Protein AF-A0A2W2IXS8-F1 (afdb_monomer_lite)

Foldseek 3Di:
DPDDDDPVNDDDDDDDDDAAFDDDPNHTFAPVNVVVAAEDDQADLLLDGQFAWAFFAPDDPPPCPVPAAWTWTWTDHPPGIHIYTGHLADQLPDDDDDSQEAEDALQQVLLLLVLLCVLVVVDDDQSAAPDFDQDDDDPARQRFRFDQDPNGTYGYGYDPLSVQLSVLVVQLVVLVVVCVVDVDPVSVVSNVVSVVSNVVSSVVSVVVCVVVPDHSVRSVVVVVVVVVSVVSSSVSNNVVSVVNVPGHHHDHHD

Radius of gyration: 29.13 Å; chains: 1; bounding box: 54×62×79 Å

Secondary structure (DSSP, 8-state):
-PPPP-TTT----PPP---EE-EETTEEPBHHHHTTSEE--SB-TTS-BSSEEEEEE---TT--TTSPSEEEEEEEETTEEEEEEEESS-GGG-SSSSTT-EE-HHHHHHHHHHHHHHHTTS--S----S-EEEEEETTEEEEEE-EEETTEEEE----HHHHHHHHHHHHHHHHHHHHHH---HHHHHHHHHHHHHHHHHHHHHHHHHTTT---HHHHHHHHHHHHHHHHHHHHHHHHHHHHHTTSPBEE-B-

Sequence (254 aa):
MTRQLTTHNATITTAAVEVKTLTIRGKQVSLSVFRQLREEPLIADDGTLNGVPWGTVNYHPDKCTDLAEHWHIVWQHGQELRRARVFAKPDFDREPYEHGTFWAEEADLFVEVWAHEWLHGRVSNQPLPRDRHHTWGAGRFLTEVKFNMDGLTVGAVVNDTAINALNARLELDYARKQMESSGYDWQQEQLAKAEARAADTLAALDAGIDDWNITFDEAHAAYRKAVADEVARRRRHRDVRATLAQLPQLFIAV

Structure (mmCIF, N/CA/C/O backbone):
data_AF-A0A2W2IXS8-F1
#
_entry.id   AF-A0A2W2IXS8-F1
#
loop_
_atom_site.group_PDB
_atom_site.id
_atom_site.type_symbol
_atom_site.label_atom_id
_atom_site.label_alt_id
_atom_site.label_comp_id
_atom_site.label_asym_id
_atom_site.label_entity_id
_atom_site.label_seq_id
_atom_site.pdbx_PDB_ins_code
_atom_site.Cartn_x
_atom_site.Cartn_y
_atom_site.Cartn_z
_atom_site.occupancy
_atom_site.B_iso_or_equiv
_atom_site.auth_seq_id
_atom_site.auth_comp_id
_atom_site.auth_asym_id
_atom_site.auth_atom_id
_atom_site.pdbx_PDB_model_num
ATOM 1 N N . MET A 1 1 ? -8.464 43.382 27.803 1.00 50.78 1 MET A N 1
ATOM 2 C CA . MET A 1 1 ? -9.123 43.260 29.121 1.00 50.78 1 MET A CA 1
ATOM 3 C C . MET A 1 1 ? -9.658 41.844 29.253 1.00 50.78 1 MET A C 1
ATOM 5 O O . MET A 1 1 ? -10.548 41.473 28.499 1.00 50.78 1 MET A O 1
ATOM 9 N N . THR A 1 2 ? -9.075 41.030 30.126 1.00 65.56 2 THR A N 1
ATOM 10 C CA . THR A 1 2 ? -9.524 39.655 30.392 1.00 65.56 2 THR A CA 1
ATOM 11 C C . THR A 1 2 ? -10.790 39.717 31.246 1.00 65.56 2 THR A C 1
ATOM 13 O O . THR A 1 2 ? -10.797 40.361 32.293 1.00 65.56 2 THR A O 1
ATOM 16 N N . ARG A 1 3 ? -11.888 39.114 30.780 1.00 73.50 3 ARG A N 1
ATOM 17 C CA . ARG A 1 3 ? -13.183 39.142 31.476 1.00 73.50 3 ARG A CA 1
ATOM 18 C C . ARG A 1 3 ? -13.057 38.363 32.789 1.00 73.50 3 ARG A C 1
ATOM 20 O O . ARG A 1 3 ? -12.780 37.169 32.763 1.00 73.50 3 ARG A O 1
ATOM 27 N N . GLN A 1 4 ? -13.219 39.042 33.923 1.00 82.81 4 GLN A N 1
ATOM 28 C CA . GLN A 1 4 ? -13.091 38.429 35.245 1.00 82.81 4 GLN A CA 1
ATOM 29 C C . GLN A 1 4 ? -14.241 37.434 35.473 1.00 82.81 4 GLN A C 1
ATOM 31 O O . GLN A 1 4 ? -15.417 37.794 35.363 1.00 82.81 4 GLN A O 1
ATOM 36 N N . LEU A 1 5 ? -13.902 36.174 35.759 1.00 86.06 5 LEU A N 1
ATOM 37 C CA . LEU A 1 5 ? -14.862 35.165 36.209 1.00 86.06 5 LEU A CA 1
ATOM 38 C C . LEU A 1 5 ? -15.420 35.591 37.577 1.00 86.06 5 LEU A C 1
ATOM 40 O O . LEU A 1 5 ? -14.666 35.905 38.495 1.00 86.06 5 LEU A O 1
ATOM 44 N N . THR A 1 6 ? -16.742 35.631 37.696 1.00 90.38 6 THR A N 1
ATOM 45 C CA . THR A 1 6 ? -17.503 35.920 38.912 1.00 90.38 6 THR A CA 1
ATOM 46 C C . THR A 1 6 ? -18.420 34.738 39.204 1.00 90.38 6 THR A C 1
ATOM 48 O O . THR A 1 6 ? -18.785 33.976 38.311 1.00 90.38 6 THR A O 1
ATOM 51 N N . THR A 1 7 ? -18.862 34.601 40.450 1.00 81.50 7 THR A N 1
ATOM 52 C CA . THR A 1 7 ? -19.861 33.589 40.836 1.00 81.50 7 THR A CA 1
ATOM 53 C C . THR A 1 7 ? -21.166 33.698 40.037 1.00 81.50 7 THR A C 1
ATOM 55 O O . THR A 1 7 ? -21.873 32.709 39.897 1.00 81.50 7 THR A O 1
ATOM 58 N N . HIS A 1 8 ? -21.468 34.875 39.474 1.00 79.81 8 HIS A N 1
ATOM 59 C CA . HIS A 1 8 ? -22.652 35.129 38.647 1.00 79.81 8 HIS A CA 1
ATOM 60 C C . HIS A 1 8 ? -22.462 34.820 37.155 1.00 79.81 8 HIS A C 1
ATOM 62 O O . HIS A 1 8 ? -23.451 34.751 36.432 1.00 79.81 8 HIS A O 1
ATOM 68 N N . ASN A 1 9 ? -21.221 34.676 36.674 1.00 85.12 9 ASN A N 1
ATOM 69 C CA . ASN A 1 9 ? -20.933 34.338 35.274 1.00 85.12 9 ASN A CA 1
ATOM 70 C C . ASN A 1 9 ? -20.289 32.948 35.101 1.00 85.12 9 ASN A C 1
ATOM 72 O O . ASN A 1 9 ? -20.103 32.500 33.969 1.00 85.12 9 ASN A O 1
ATOM 76 N N . ALA A 1 10 ? -19.996 32.255 36.205 1.00 77.25 10 ALA A N 1
ATOM 77 C CA . ALA A 1 10 ? -19.602 30.856 36.215 1.00 77.25 10 ALA A CA 1
ATOM 78 C C . ALA A 1 10 ? -20.836 29.955 36.040 1.00 77.25 10 ALA A C 1
ATOM 80 O O . ALA A 1 10 ? -21.784 30.027 36.818 1.00 77.25 10 ALA A O 1
ATOM 81 N N . THR A 1 11 ? -20.817 29.090 35.025 1.00 84.06 11 THR A N 1
ATOM 82 C CA . THR A 1 11 ? -21.859 28.075 34.802 1.00 84.06 11 THR A CA 1
ATOM 83 C C . THR A 1 11 ? -21.279 26.696 35.090 1.00 84.06 11 THR A C 1
ATOM 85 O O . THR A 1 11 ? -20.265 26.321 34.503 1.00 84.06 11 THR A O 1
ATOM 88 N N . ILE A 1 12 ? -21.914 25.933 35.981 1.00 81.56 12 ILE A N 1
ATOM 89 C CA . ILE A 1 12 ? -21.575 24.525 36.214 1.00 81.56 12 ILE A CA 1
ATOM 90 C C . ILE A 1 12 ? -22.390 23.694 35.230 1.00 81.56 12 ILE A C 1
ATOM 92 O O . ILE A 1 12 ? -23.617 23.722 35.258 1.00 81.56 12 ILE A O 1
ATOM 96 N N . THR A 1 13 ? -21.704 22.951 34.366 1.00 78.06 13 THR A N 1
ATOM 97 C CA . THR A 1 13 ? -22.343 21.968 33.487 1.00 78.06 13 THR A CA 1
ATOM 98 C C . THR A 1 13 ? -22.003 20.581 34.011 1.00 78.06 13 THR A C 1
ATOM 100 O O . THR A 1 13 ? -20.833 20.206 34.057 1.00 78.06 13 THR A O 1
ATOM 103 N N . THR A 1 14 ? -23.009 19.827 34.445 1.00 84.00 14 THR A N 1
ATOM 104 C CA . THR A 1 14 ? -22.828 18.437 34.873 1.00 84.00 14 THR A CA 1
ATOM 105 C C . THR A 1 14 ? -22.836 17.529 33.649 1.00 84.00 14 THR A C 1
ATOM 107 O O . THR A 1 14 ? -23.810 17.509 32.902 1.00 84.00 14 THR A O 1
ATOM 110 N N . ALA A 1 15 ? -21.766 16.759 33.455 1.00 78.75 15 ALA A N 1
ATOM 111 C CA . ALA A 1 15 ? -21.732 15.685 32.470 1.00 78.75 15 ALA A CA 1
ATOM 112 C C . ALA A 1 15 ? -22.164 14.369 33.134 1.00 78.75 15 ALA A C 1
ATOM 114 O O . ALA A 1 15 ? -21.577 13.958 34.134 1.00 78.75 15 ALA A O 1
ATOM 115 N N . ALA A 1 16 ? -23.188 13.712 32.588 1.00 82.44 16 ALA A N 1
ATOM 116 C CA . ALA A 1 16 ? -23.532 12.340 32.949 1.00 82.44 16 ALA A CA 1
ATOM 117 C C . ALA A 1 16 ? -22.711 11.376 32.080 1.00 82.44 16 ALA A C 1
ATOM 119 O O . ALA A 1 16 ? -22.689 11.525 30.859 1.00 82.44 16 ALA A O 1
ATOM 120 N N . VAL A 1 17 ? -22.036 10.404 32.700 1.00 84.25 17 VAL A N 1
ATOM 121 C CA . VAL A 1 17 ? -21.198 9.414 32.004 1.00 84.25 17 VAL A CA 1
ATOM 122 C C . VAL A 1 17 ? -21.643 7.996 32.351 1.00 84.25 17 VAL A C 1
ATOM 124 O O . VAL A 1 17 ? -21.881 7.680 33.515 1.00 84.25 17 VAL A O 1
ATOM 127 N N . GLU A 1 18 ? -21.754 7.138 31.340 1.00 90.00 18 GLU A N 1
ATOM 128 C CA . GLU A 1 18 ? -21.983 5.703 31.516 1.00 90.00 18 GLU A CA 1
ATOM 129 C C . GLU A 1 18 ? -20.632 4.980 31.568 1.00 90.00 18 GLU A C 1
ATOM 131 O O . GLU A 1 18 ? -19.788 5.164 30.689 1.00 90.00 18 GLU A O 1
ATOM 136 N N . VAL A 1 19 ? -20.426 4.141 32.586 1.00 87.94 19 VAL A N 1
ATOM 137 C CA . VAL A 1 19 ? -19.212 3.327 32.726 1.00 87.94 19 VAL A CA 1
ATOM 138 C C . VAL A 1 19 ? -19.540 1.882 32.376 1.00 87.94 19 VAL A C 1
ATOM 140 O O . VAL A 1 19 ? -20.284 1.217 33.096 1.00 87.94 19 VAL A O 1
ATOM 143 N N . LYS A 1 20 ? -18.952 1.374 31.290 1.00 91.69 20 LYS A N 1
ATOM 144 C CA . LYS A 1 20 ? -19.089 -0.032 30.892 1.00 91.69 20 LYS A CA 1
ATOM 145 C C . LYS A 1 20 ? -17.971 -0.863 31.509 1.00 91.69 20 LYS A C 1
ATOM 147 O O . LYS A 1 20 ? -16.807 -0.474 31.460 1.00 91.69 20 LYS A O 1
ATOM 152 N N . THR A 1 21 ? -18.311 -2.013 32.083 1.00 90.69 21 THR A N 1
ATOM 153 C CA . THR A 1 21 ? -17.348 -2.935 32.701 1.00 90.69 21 THR A CA 1
ATOM 154 C C . THR A 1 21 ? -17.334 -4.271 31.971 1.00 90.69 21 THR A C 1
ATOM 156 O O . THR A 1 21 ? -18.357 -4.753 31.483 1.00 90.69 21 THR A O 1
ATOM 159 N N . LEU A 1 22 ? -16.156 -4.889 31.889 1.00 91.50 22 LEU A N 1
ATOM 160 C CA . LEU A 1 22 ? -16.016 -6.241 31.358 1.00 91.50 22 LEU A CA 1
ATOM 161 C C . LEU A 1 22 ? -16.374 -7.252 32.453 1.00 91.50 22 LEU A C 1
ATOM 163 O O . LEU A 1 22 ? -15.828 -7.184 33.556 1.00 91.50 22 LEU A O 1
ATOM 167 N N . THR A 1 23 ? -17.257 -8.209 32.154 1.00 91.31 23 THR A N 1
ATOM 168 C CA . THR A 1 23 ? -17.603 -9.294 33.083 1.00 91.31 23 THR A CA 1
ATOM 169 C C . THR A 1 23 ? -17.404 -10.665 32.445 1.00 91.31 23 THR A C 1
ATOM 171 O O . THR A 1 23 ? -17.672 -10.863 31.263 1.00 91.31 23 THR A O 1
ATOM 174 N N . ILE A 1 24 ? -16.939 -11.631 33.239 1.00 89.12 24 ILE A N 1
ATOM 175 C CA . ILE A 1 24 ? -16.829 -13.042 32.857 1.00 89.12 24 ILE A CA 1
ATOM 176 C C . ILE A 1 24 ? -17.655 -13.840 33.863 1.00 89.12 24 ILE A C 1
ATOM 178 O O . ILE A 1 24 ? -17.361 -13.840 35.059 1.00 89.12 24 ILE A O 1
ATOM 182 N N . ARG A 1 25 ? -18.719 -14.501 33.384 1.00 91.56 25 ARG A N 1
ATOM 183 C CA . ARG A 1 25 ? -19.684 -15.239 34.229 1.00 91.56 25 ARG A CA 1
ATOM 184 C C . ARG A 1 25 ? -20.237 -14.381 35.383 1.00 91.56 25 ARG A C 1
ATOM 186 O O . ARG A 1 25 ? -20.295 -14.827 36.525 1.00 91.56 25 ARG A O 1
ATOM 193 N N . GLY A 1 26 ? -20.582 -13.125 35.089 1.00 92.19 26 GLY A N 1
ATOM 194 C CA . GLY A 1 26 ? -21.148 -12.176 36.057 1.00 92.19 26 GLY A CA 1
ATOM 195 C C . GLY A 1 26 ? -20.150 -11.572 37.050 1.00 92.19 26 GLY A C 1
ATOM 196 O O . GLY A 1 26 ? -20.541 -10.745 37.866 1.00 92.19 26 GLY A O 1
ATOM 197 N N . LYS A 1 27 ? -18.864 -11.942 36.989 1.00 93.44 27 LYS A N 1
ATOM 198 C CA . LYS A 1 27 ? -17.809 -11.330 37.807 1.00 93.44 27 LYS A CA 1
ATOM 199 C C . 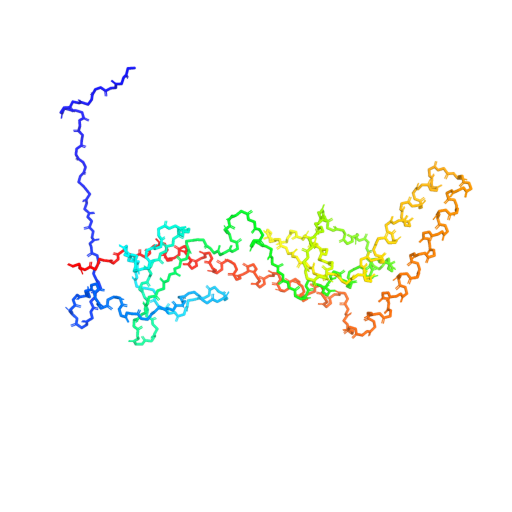LYS A 1 27 ? -17.069 -10.277 36.998 1.00 93.44 27 LYS A C 1
ATOM 201 O O . LYS A 1 27 ? -16.657 -10.554 35.872 1.00 93.44 27 LYS A O 1
ATOM 206 N N . GLN A 1 28 ? -16.889 -9.091 37.571 1.00 94.12 28 GLN A N 1
ATOM 207 C CA . GLN A 1 28 ? -16.101 -8.034 36.945 1.00 94.12 28 GLN A CA 1
ATOM 208 C C . GLN A 1 28 ? -14.650 -8.487 36.760 1.00 94.12 28 GLN A C 1
ATOM 210 O O . GLN A 1 28 ? -14.053 -9.092 37.652 1.00 94.12 28 GLN A O 1
ATOM 215 N N . VAL A 1 29 ? -14.094 -8.204 35.586 1.00 93.50 29 VAL A N 1
ATOM 216 C CA . VAL A 1 29 ? -12.697 -8.494 35.272 1.00 93.50 29 VAL A CA 1
ATOM 217 C C . VAL A 1 29 ? -11.791 -7.542 36.049 1.00 93.50 29 VAL A C 1
ATOM 219 O O . VAL A 1 29 ? -11.964 -6.324 36.004 1.00 93.50 29 VAL A O 1
ATOM 222 N N . SER A 1 30 ? -10.817 -8.114 36.757 1.00 94.31 30 SER A N 1
ATOM 223 C CA . SER A 1 30 ? -9.750 -7.378 37.433 1.00 94.31 30 SER A CA 1
ATOM 224 C C . SER A 1 30 ? -8.591 -7.082 36.483 1.00 94.31 30 SER A C 1
ATOM 226 O O . SER A 1 30 ? -8.404 -7.746 35.456 1.00 94.31 30 SER A O 1
ATOM 228 N N . LEU A 1 31 ? -7.727 -6.152 36.887 1.00 92.81 31 LEU A N 1
ATOM 229 C CA . LEU A 1 31 ? -6.484 -5.870 36.174 1.00 92.81 31 LEU A CA 1
ATOM 230 C C . LEU A 1 31 ? -5.581 -7.109 36.015 1.00 92.81 31 LEU A C 1
ATOM 232 O O . LEU A 1 31 ? -4.957 -7.297 34.970 1.00 92.81 31 LEU A O 1
ATOM 236 N N . SER A 1 32 ? -5.528 -7.981 37.027 1.00 92.94 32 SER A N 1
ATOM 237 C CA . SER A 1 32 ? -4.729 -9.212 36.987 1.00 92.94 32 SER A CA 1
ATOM 238 C C . SER A 1 32 ? -5.227 -10.218 35.949 1.00 92.94 32 SER A C 1
ATOM 240 O O . SER A 1 32 ? -4.404 -10.883 35.325 1.00 92.94 32 SER A O 1
ATOM 242 N N . VAL A 1 33 ? -6.543 -10.312 35.737 1.00 92.88 33 VAL A N 1
ATOM 243 C CA . VAL A 1 33 ? -7.136 -11.167 34.698 1.00 92.88 33 VAL A CA 1
ATOM 244 C C . VAL A 1 33 ? -6.910 -10.558 33.317 1.00 92.88 33 VAL A C 1
ATOM 246 O O . VAL A 1 33 ? -6.511 -11.270 32.402 1.00 92.88 33 VAL A O 1
ATOM 249 N N . PHE A 1 34 ? -7.076 -9.240 33.165 1.00 94.12 34 PHE A N 1
ATOM 250 C CA . PHE A 1 34 ? -6.795 -8.559 31.897 1.00 94.12 34 PHE A CA 1
ATOM 251 C C . PHE A 1 34 ? -5.356 -8.784 31.413 1.00 94.12 34 PHE A C 1
ATOM 253 O O . PHE A 1 34 ? -5.138 -9.094 30.245 1.00 94.12 34 PHE A O 1
ATOM 260 N N . ARG A 1 35 ? -4.370 -8.696 32.315 1.00 93.56 35 ARG A N 1
ATOM 261 C CA . ARG A 1 35 ? -2.956 -8.952 31.986 1.00 93.56 35 ARG A CA 1
ATOM 262 C C . ARG A 1 35 ? -2.679 -10.391 31.536 1.00 93.56 35 ARG A C 1
ATOM 264 O O . ARG A 1 35 ? -1.671 -10.619 30.878 1.00 93.56 35 ARG A O 1
ATOM 271 N N . GLN A 1 36 ? -3.543 -11.343 31.886 1.00 94.75 36 GLN A N 1
ATOM 272 C CA . GLN A 1 36 ? -3.429 -12.740 31.455 1.00 94.75 36 GLN A CA 1
ATOM 273 C C . GLN A 1 36 ? -4.050 -12.989 30.075 1.00 94.75 36 GLN A C 1
ATOM 275 O O . GLN A 1 36 ? -3.839 -14.061 29.510 1.00 94.75 36 GLN A O 1
ATOM 280 N N . LEU A 1 37 ? -4.801 -12.031 29.513 1.00 95.88 37 LEU A N 1
ATOM 281 C CA . LEU A 1 37 ? -5.331 -12.166 28.159 1.00 95.88 37 LEU A CA 1
ATOM 282 C C . LEU A 1 37 ? -4.177 -12.215 27.155 1.00 95.88 37 LEU A C 1
ATOM 284 O O . LEU A 1 37 ? -3.282 -11.361 27.164 1.00 95.88 37 LEU A O 1
ATOM 288 N N . ARG A 1 38 ? -4.231 -13.206 26.262 1.00 96.88 38 ARG A N 1
ATOM 289 C CA . ARG A 1 38 ? -3.256 -13.370 25.185 1.00 96.88 38 ARG A CA 1
ATOM 290 C C . ARG A 1 38 ? -3.336 -12.178 24.233 1.00 96.88 38 ARG A C 1
ATOM 292 O O . ARG A 1 38 ? -4.427 -11.801 23.799 1.00 96.88 38 ARG A O 1
ATOM 299 N N . GLU A 1 39 ? -2.183 -11.593 23.929 1.00 97.00 39 GLU A N 1
ATOM 300 C CA . GLU A 1 39 ? -2.074 -10.538 22.927 1.00 97.00 39 GLU A CA 1
ATOM 301 C C . GLU A 1 39 ? -1.985 -11.146 21.529 1.00 97.00 39 GLU A C 1
ATOM 303 O O . GLU A 1 39 ? -1.118 -11.982 21.280 1.00 97.00 39 GLU A O 1
ATOM 308 N N . GLU A 1 40 ? -2.878 -10.733 20.632 1.00 97.94 40 GLU A N 1
ATOM 309 C CA . GLU A 1 40 ? -2.870 -11.121 19.221 1.00 97.94 40 GLU A CA 1
ATOM 310 C C . GLU A 1 40 ? -3.407 -9.997 18.322 1.00 97.94 40 GLU A C 1
ATOM 312 O O . GLU A 1 40 ? -4.202 -9.171 18.787 1.00 97.94 40 GLU A O 1
ATOM 317 N N . PRO A 1 41 ? -3.014 -9.963 17.032 1.00 97.81 41 PRO A N 1
ATOM 318 C CA . PRO A 1 41 ? -3.537 -8.994 16.078 1.00 97.81 41 PRO A CA 1
ATOM 319 C C . PRO A 1 41 ? -5.056 -9.117 15.918 1.00 97.81 41 PRO A C 1
ATOM 321 O O . PRO A 1 41 ? -5.573 -10.165 15.536 1.00 97.81 41 PRO A O 1
ATOM 324 N N . LEU A 1 42 ? -5.773 -8.021 16.170 1.00 98.50 42 LEU A N 1
ATOM 325 C CA . LEU A 1 42 ? -7.211 -7.936 15.903 1.00 98.50 42 LEU A CA 1
ATOM 326 C C . LEU A 1 42 ? -7.505 -7.694 14.415 1.00 98.50 42 LEU A C 1
ATOM 328 O O . LEU A 1 42 ? -8.521 -8.161 13.912 1.00 98.50 42 LEU A O 1
ATOM 332 N N . ILE A 1 43 ? -6.644 -6.949 13.723 1.00 98.44 43 ILE A N 1
ATOM 333 C CA . ILE A 1 43 ? -6.803 -6.633 12.300 1.00 98.44 43 ILE A CA 1
ATOM 334 C C . ILE A 1 43 ? -5.830 -7.515 11.517 1.00 98.44 43 ILE A C 1
ATOM 336 O O . ILE A 1 43 ? -4.637 -7.497 11.819 1.00 98.44 43 ILE A O 1
ATOM 340 N N . ALA A 1 44 ? -6.337 -8.272 10.548 1.00 98.06 44 ALA A N 1
ATOM 341 C CA . ALA A 1 44 ? -5.533 -9.060 9.620 1.00 98.06 44 ALA A CA 1
ATOM 342 C C . ALA A 1 44 ? -4.831 -8.170 8.580 1.00 98.06 44 ALA A C 1
ATOM 344 O O . ALA A 1 44 ? -5.191 -7.003 8.395 1.00 98.06 44 ALA A O 1
ATOM 345 N N . ASP A 1 45 ? -3.857 -8.732 7.863 1.00 96.00 45 ASP A N 1
ATOM 346 C CA . ASP A 1 45 ? -3.076 -8.008 6.850 1.00 96.00 45 ASP A CA 1
ATOM 347 C C . ASP A 1 45 ? -3.940 -7.476 5.699 1.00 96.00 45 ASP A C 1
ATOM 349 O O . ASP A 1 45 ? -3.654 -6.422 5.131 1.00 96.00 45 ASP A O 1
ATOM 353 N N . ASP A 1 46 ? -5.038 -8.167 5.382 1.00 96.44 46 ASP A N 1
ATOM 354 C CA . ASP A 1 46 ? -5.998 -7.771 4.351 1.00 96.44 46 ASP A CA 1
ATOM 355 C C . ASP A 1 46 ? -6.982 -6.670 4.807 1.00 96.44 46 ASP A C 1
ATOM 357 O O . ASP A 1 46 ? -7.829 -6.223 4.022 1.00 96.44 46 ASP A O 1
ATOM 361 N N . GLY A 1 47 ? -6.882 -6.231 6.065 1.00 97.38 47 GLY A N 1
ATOM 362 C CA . GLY A 1 47 ? -7.734 -5.221 6.679 1.00 97.38 47 GLY A CA 1
ATOM 363 C C . GLY A 1 47 ? -9.029 -5.746 7.297 1.00 97.38 47 GLY A C 1
ATOM 364 O O . GLY A 1 47 ? -9.820 -4.926 7.760 1.00 97.38 47 GLY A O 1
ATOM 365 N N . THR A 1 48 ? -9.267 -7.059 7.324 1.00 98.19 48 THR A N 1
ATOM 366 C CA . THR A 1 48 ? -10.425 -7.662 8.006 1.00 98.19 48 THR A CA 1
ATOM 367 C C . THR A 1 48 ? -10.189 -7.827 9.514 1.00 98.19 48 THR A C 1
ATOM 369 O O . THR A 1 48 ? -9.078 -7.644 10.015 1.00 98.19 48 THR A O 1
ATOM 372 N N . LEU A 1 49 ? -11.251 -8.117 10.275 1.00 98.44 49 LEU A N 1
ATOM 373 C CA . LEU A 1 49 ? -11.170 -8.375 11.715 1.00 98.44 49 LEU A CA 1
ATOM 374 C C . LEU A 1 49 ? -11.042 -9.879 11.990 1.00 98.44 49 LEU A C 1
ATOM 376 O O . LEU A 1 49 ? -11.892 -10.657 11.567 1.00 98.44 49 LEU A O 1
ATOM 380 N N . ASN A 1 50 ? -10.054 -10.266 12.798 1.00 98.56 50 ASN A N 1
ATOM 381 C CA . ASN A 1 50 ? -9.856 -11.645 13.264 1.00 98.56 50 ASN A CA 1
ATOM 382 C C . ASN A 1 50 ? -10.889 -12.088 14.318 1.00 98.56 50 ASN A C 1
ATOM 384 O O . ASN A 1 50 ? -10.895 -13.240 14.748 1.00 98.56 50 ASN A O 1
ATOM 388 N N . GLY A 1 51 ? -11.759 -11.185 14.773 1.00 98.12 51 GLY A N 1
ATOM 389 C CA . GLY A 1 51 ? -12.785 -11.483 15.762 1.00 98.12 51 GLY A CA 1
ATOM 390 C C . GLY A 1 51 ? -13.653 -10.278 16.101 1.00 98.12 51 GLY A C 1
ATOM 391 O O . GLY A 1 51 ? -13.646 -9.265 15.404 1.00 98.12 51 GLY A O 1
ATOM 392 N N . VAL A 1 52 ? -14.421 -10.389 17.183 1.00 98.38 52 VAL A N 1
ATOM 393 C CA . VAL A 1 52 ? -15.394 -9.361 17.575 1.00 98.38 52 VAL A CA 1
ATOM 394 C C . VAL A 1 52 ? -14.761 -8.412 18.593 1.00 98.38 52 VAL A C 1
ATOM 396 O O . VAL A 1 52 ? -14.449 -8.855 19.701 1.00 98.38 52 VAL A O 1
ATOM 399 N N . PRO A 1 53 ? -14.566 -7.121 18.276 1.00 98.31 53 PRO A N 1
ATOM 400 C CA . PRO A 1 53 ? -14.098 -6.151 19.256 1.00 98.31 53 PRO A CA 1
ATOM 401 C C . PRO A 1 53 ? -15.188 -5.851 20.289 1.00 98.31 53 PRO A C 1
ATOM 403 O O . PRO A 1 53 ? -16.355 -5.687 19.941 1.00 98.31 53 PRO A O 1
ATOM 406 N N . TRP A 1 54 ? -14.810 -5.766 21.564 1.00 97.88 54 TRP A N 1
ATOM 407 C CA . TRP A 1 54 ? -15.740 -5.461 22.658 1.00 97.88 54 TRP A CA 1
ATOM 408 C C . TRP A 1 54 ? -15.595 -4.023 23.153 1.00 97.88 54 TRP A C 1
ATOM 410 O O . TRP A 1 54 ? -16.589 -3.368 23.459 1.00 97.88 54 TRP A O 1
ATOM 420 N N . GLY A 1 55 ? -14.362 -3.525 23.245 1.00 97.25 55 GLY A N 1
ATOM 421 C CA . GLY A 1 55 ? -14.108 -2.190 23.767 1.00 97.25 55 GLY A CA 1
ATOM 422 C C . GLY A 1 55 ? -12.628 -1.858 23.921 1.00 97.25 55 GLY A C 1
ATOM 423 O O . GLY A 1 55 ? -11.771 -2.744 23.847 1.00 97.25 55 GLY A O 1
ATOM 424 N N . THR A 1 56 ? -12.331 -0.580 24.140 1.00 97.19 56 THR A N 1
ATOM 425 C CA . THR A 1 56 ? -10.974 -0.092 24.421 1.00 97.19 56 THR A CA 1
ATOM 426 C C . THR A 1 56 ? -10.696 -0.107 25.922 1.00 97.19 56 THR A C 1
ATOM 428 O O . THR A 1 56 ? -11.607 0.001 26.733 1.00 97.19 56 THR A O 1
ATOM 431 N N . VAL A 1 57 ? -9.437 -0.233 26.327 1.00 95.25 57 VAL A N 1
ATOM 432 C CA . VAL A 1 57 ? -9.010 -0.165 27.728 1.00 95.25 57 VAL A CA 1
ATOM 433 C C . VAL A 1 57 ? -7.933 0.904 27.844 1.00 95.25 57 VAL A C 1
ATOM 435 O O . VAL A 1 57 ? -6.919 0.846 27.153 1.00 95.25 57 VAL A O 1
ATOM 438 N N . ASN A 1 58 ? -8.118 1.860 28.754 1.00 91.81 58 ASN A N 1
ATOM 439 C CA . ASN A 1 58 ? -7.101 2.871 29.051 1.00 91.81 58 ASN A CA 1
ATOM 440 C C . ASN A 1 58 ? -6.104 2.353 30.102 1.00 91.81 58 ASN A C 1
ATOM 442 O O . ASN A 1 58 ? -6.023 2.854 31.222 1.00 91.81 58 ASN A O 1
ATOM 446 N N . TYR A 1 59 ? -5.409 1.268 29.766 1.00 89.38 59 TYR A N 1
ATOM 447 C CA . TYR A 1 59 ? -4.360 0.679 30.588 1.00 89.38 59 TYR A CA 1
ATOM 448 C C . TYR A 1 59 ? -3.230 0.187 29.686 1.00 89.38 59 TYR A C 1
ATOM 450 O O . TYR A 1 59 ? -3.469 -0.565 28.745 1.00 89.38 59 TYR A O 1
ATOM 458 N N . HIS A 1 60 ? -1.999 0.594 29.997 1.00 87.81 60 HIS A N 1
ATOM 459 C CA . HIS A 1 60 ? -0.805 0.289 29.211 1.00 87.81 60 HIS A CA 1
ATOM 460 C C . HIS A 1 60 ? 0.037 -0.777 29.933 1.00 87.81 60 HIS A C 1
ATOM 462 O O . HIS A 1 60 ? 0.908 -0.409 30.727 1.00 87.81 60 HIS A O 1
ATOM 468 N N . PRO A 1 61 ? -0.197 -2.085 29.702 1.00 79.12 61 PRO A N 1
ATOM 469 C CA . PRO A 1 61 ? 0.576 -3.145 30.356 1.00 79.12 61 PRO A CA 1
ATOM 470 C C . PRO A 1 61 ? 2.081 -3.020 30.083 1.00 79.12 61 PRO A C 1
ATOM 472 O O . PRO A 1 61 ? 2.880 -3.200 31.000 1.00 79.12 61 PRO A O 1
ATOM 475 N N . ASP A 1 62 ? 2.446 -2.608 28.866 1.00 80.25 62 ASP A N 1
ATOM 476 C CA . ASP A 1 62 ? 3.831 -2.602 28.377 1.00 80.25 62 ASP A CA 1
ATOM 477 C C . ASP A 1 62 ? 4.481 -1.208 28.376 1.00 80.25 62 ASP A C 1
ATOM 479 O O . ASP A 1 62 ? 5.498 -0.999 27.724 1.00 80.25 62 ASP A O 1
ATOM 483 N N . LYS A 1 63 ? 3.902 -0.234 29.099 1.00 85.50 63 LYS A N 1
ATOM 484 C CA . LYS A 1 63 ? 4.417 1.151 29.195 1.00 85.50 63 LYS A CA 1
ATOM 485 C C . LYS A 1 63 ? 4.651 1.820 27.828 1.00 85.50 63 LYS A C 1
ATOM 487 O O . LYS A 1 63 ? 5.680 2.440 27.592 1.00 85.50 63 LYS A O 1
ATOM 492 N N . CYS A 1 64 ? 3.673 1.728 26.932 1.00 85.06 64 CYS A N 1
ATOM 493 C CA . CYS A 1 64 ? 3.746 2.250 25.563 1.00 85.06 64 CYS A CA 1
ATOM 494 C C . CYS A 1 64 ? 3.701 3.795 25.436 1.00 85.06 64 CYS A C 1
ATOM 496 O O . CYS A 1 64 ? 3.109 4.293 24.482 1.00 85.06 64 CYS A O 1
ATOM 498 N N . THR A 1 65 ? 4.249 4.563 26.381 1.00 80.06 65 THR A N 1
ATOM 499 C CA . THR A 1 65 ? 4.132 6.037 26.402 1.00 80.06 65 THR A CA 1
ATOM 500 C C . THR A 1 65 ? 4.810 6.721 25.220 1.00 80.06 65 THR A C 1
ATOM 502 O O . THR A 1 65 ? 4.346 7.770 24.790 1.00 80.06 65 THR A O 1
ATOM 505 N N . ASP A 1 66 ? 5.857 6.104 24.672 1.00 84.19 66 ASP A N 1
ATOM 506 C CA . ASP A 1 66 ? 6.668 6.686 23.595 1.00 84.19 66 ASP A CA 1
ATOM 507 C C . ASP A 1 66 ? 6.231 6.205 22.199 1.00 84.19 66 ASP A C 1
ATOM 509 O O . ASP A 1 66 ? 6.824 6.570 21.185 1.00 84.19 66 ASP A O 1
ATOM 513 N N . LEU A 1 67 ? 5.203 5.354 22.126 1.00 81.94 67 LEU A N 1
ATOM 514 C CA . LEU A 1 67 ? 4.668 4.871 20.856 1.00 81.94 67 LEU A CA 1
ATOM 515 C C . LEU A 1 67 ? 3.648 5.863 20.295 1.00 81.94 67 LEU A C 1
ATOM 517 O O . LEU A 1 67 ? 2.951 6.545 21.044 1.00 81.94 67 LEU A O 1
ATOM 521 N N . ALA A 1 68 ? 3.495 5.882 18.967 1.00 85.50 68 ALA A N 1
ATOM 522 C CA . ALA A 1 68 ? 2.414 6.654 18.355 1.00 85.50 68 ALA A CA 1
ATOM 523 C C . ALA A 1 68 ? 1.041 6.206 18.885 1.00 85.50 68 ALA A C 1
ATOM 525 O O . ALA A 1 68 ? 0.886 5.086 19.384 1.00 85.50 68 ALA A O 1
ATOM 526 N N . GLU A 1 69 ? 0.048 7.079 18.728 1.00 92.19 69 GLU A N 1
ATOM 527 C CA . GLU A 1 69 ? -1.317 6.871 19.206 1.00 92.19 69 GLU A CA 1
ATOM 528 C C . GLU A 1 69 ? -1.859 5.477 18.841 1.00 92.19 69 GLU A C 1
ATOM 530 O O . GLU A 1 69 ? -1.848 5.052 17.679 1.00 92.19 69 GLU A O 1
ATOM 535 N N . HIS A 1 70 ? -2.306 4.744 19.860 1.00 95.06 70 HIS A N 1
ATOM 536 C CA . HIS A 1 70 ? -2.804 3.380 19.736 1.00 95.06 70 HIS A CA 1
ATOM 537 C C . HIS A 1 70 ? -3.853 3.076 20.803 1.00 95.06 70 HIS A C 1
ATOM 539 O O . HIS A 1 70 ? -3.887 3.684 21.872 1.00 95.06 70 HIS A O 1
ATOM 545 N N . TRP A 1 71 ? -4.674 2.073 20.520 1.00 96.31 71 TRP A N 1
ATOM 546 C CA . TRP A 1 71 ? -5.687 1.541 21.415 1.00 96.31 71 TRP A CA 1
ATOM 547 C C . TRP A 1 71 ? -5.280 0.161 21.919 1.00 96.31 71 TRP A C 1
ATOM 549 O O . TRP A 1 71 ? -4.755 -0.662 21.166 1.00 96.31 71 TRP A O 1
ATOM 559 N N . HIS A 1 72 ? -5.583 -0.108 23.186 1.00 96.31 72 HIS A N 1
ATOM 560 C CA . HIS A 1 72 ? -5.611 -1.463 23.731 1.00 96.31 72 HIS A CA 1
ATOM 561 C C . HIS A 1 72 ? -7.049 -1.949 23.660 1.00 96.31 72 HIS A C 1
ATOM 563 O O . HIS A 1 72 ? -7.923 -1.372 24.300 1.00 96.31 72 HIS A O 1
ATOM 569 N N . ILE A 1 73 ? -7.317 -2.966 22.850 1.00 97.19 73 ILE A N 1
ATOM 570 C CA . ILE A 1 73 ? -8.674 -3.436 22.567 1.00 97.19 73 ILE A CA 1
ATOM 571 C C . ILE A 1 73 ? -8.845 -4.836 23.135 1.00 97.19 73 ILE A C 1
ATOM 573 O O . ILE A 1 73 ? -8.024 -5.714 22.869 1.00 97.19 73 ILE A O 1
ATOM 577 N N . VAL A 1 74 ? -9.924 -5.052 23.888 1.00 97.69 74 VAL A N 1
ATOM 578 C CA . VAL A 1 74 ? -10.394 -6.399 24.235 1.00 97.69 74 VAL A CA 1
ATOM 579 C C . VAL A 1 74 ? -11.295 -6.886 23.114 1.00 97.69 74 VAL A C 1
ATOM 581 O O . VAL A 1 74 ? -12.195 -6.169 22.670 1.00 97.69 74 VAL A O 1
ATOM 584 N N . TRP A 1 75 ? -11.055 -8.107 22.660 1.00 98.38 75 TRP A N 1
ATOM 585 C CA . TRP A 1 75 ? -11.796 -8.710 21.565 1.00 98.38 75 TRP A CA 1
ATOM 586 C C . TRP A 1 75 ? -11.949 -10.216 21.764 1.00 98.38 75 TRP A C 1
ATOM 588 O O . TRP A 1 75 ? -11.278 -10.820 22.601 1.00 98.38 75 TRP A O 1
ATOM 598 N N . GLN A 1 76 ? -12.864 -10.818 21.014 1.00 98.12 76 GLN A N 1
ATOM 599 C CA . GLN A 1 76 ? -13.218 -12.225 21.131 1.00 98.12 76 GLN A CA 1
ATOM 600 C C . GLN A 1 76 ? -12.896 -12.983 19.844 1.00 98.12 76 GLN A C 1
ATOM 602 O O . GLN A 1 76 ? -13.356 -12.600 18.768 1.00 98.12 76 GLN A O 1
ATOM 607 N N . HIS A 1 77 ? -12.178 -14.096 19.978 1.00 98.00 77 HIS A N 1
ATOM 608 C CA . HIS A 1 77 ? -11.966 -15.083 18.921 1.00 98.00 77 HIS A CA 1
ATOM 609 C C . HIS A 1 77 ? -12.651 -16.390 19.324 1.00 98.00 77 HIS A C 1
ATOM 611 O O . HIS A 1 77 ? -12.201 -17.085 20.238 1.00 98.00 77 HIS A O 1
ATOM 617 N N . GLY A 1 78 ? -13.780 -16.711 18.692 1.00 97.06 78 GLY A N 1
ATOM 618 C CA . GLY A 1 78 ? -14.594 -17.857 19.098 1.00 97.06 78 GLY A CA 1
ATOM 619 C C . GLY A 1 78 ? -15.041 -17.746 20.562 1.00 97.06 78 GLY A C 1
ATOM 620 O O . GLY A 1 78 ? -15.826 -16.870 20.911 1.00 97.06 78 GLY A O 1
ATOM 621 N N . GLN A 1 79 ? -14.546 -18.633 21.428 1.00 96.31 79 GLN A N 1
ATOM 622 C CA . GLN A 1 79 ? -14.876 -18.663 22.865 1.00 96.31 79 GLN A CA 1
ATOM 623 C C . GLN A 1 79 ? -13.812 -18.004 23.758 1.00 96.31 79 GLN A C 1
ATOM 625 O O . GLN A 1 79 ? -13.941 -18.012 24.981 1.00 96.31 79 GLN A O 1
ATOM 630 N N . GLU A 1 80 ? 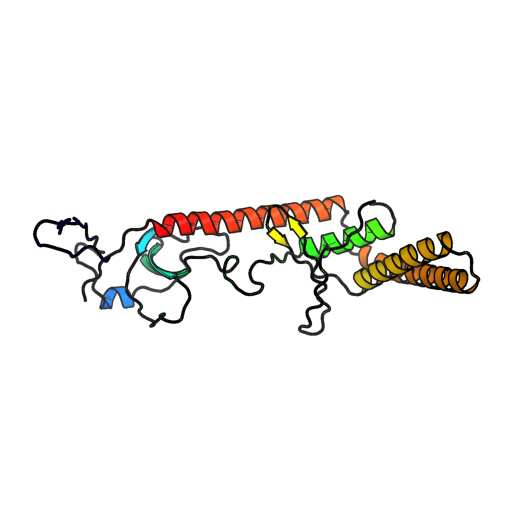-12.758 -17.443 23.170 1.00 96.88 80 GLU A N 1
ATOM 631 C CA . GLU A 1 80 ? -11.618 -16.905 23.907 1.00 96.88 80 GLU A CA 1
ATOM 632 C C . GLU A 1 80 ? -11.592 -15.379 23.850 1.00 96.88 80 GLU A C 1
ATOM 634 O O . GLU A 1 80 ? -11.775 -14.778 22.789 1.00 96.88 80 GLU A O 1
ATOM 639 N N . LEU A 1 81 ? -11.319 -14.753 24.998 1.00 97.25 81 LEU A N 1
ATOM 640 C CA . LEU A 1 81 ? -11.011 -13.328 25.070 1.00 97.25 81 LEU A CA 1
ATOM 641 C C . LEU A 1 81 ? -9.519 -13.101 24.846 1.00 97.25 81 LEU A C 1
ATOM 643 O O . LEU A 1 81 ? -8.667 -13.799 25.401 1.00 97.25 81 LEU A O 1
ATOM 647 N N . ARG A 1 82 ? -9.221 -12.083 24.051 1.00 97.94 82 ARG A N 1
ATOM 648 C CA . ARG A 1 82 ? -7.881 -11.671 23.649 1.00 97.94 82 ARG A CA 1
ATOM 649 C C . ARG 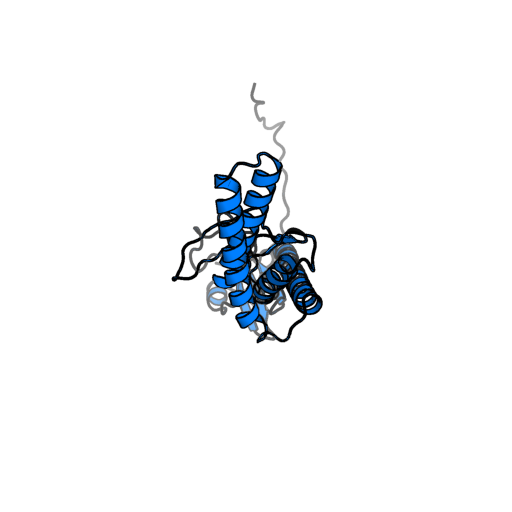A 1 82 ? -7.744 -10.168 23.826 1.00 97.94 82 ARG A C 1
ATOM 651 O O . ARG A 1 82 ? -8.733 -9.442 23.975 1.00 97.94 82 ARG A O 1
ATOM 658 N N . ARG A 1 83 ? -6.502 -9.698 23.813 1.00 97.31 83 ARG A N 1
ATOM 659 C CA . ARG A 1 83 ? -6.189 -8.272 23.727 1.00 97.31 83 ARG A CA 1
ATOM 660 C C . ARG A 1 83 ? -5.409 -7.987 22.452 1.00 97.31 83 ARG A C 1
ATOM 662 O O . ARG A 1 83 ? -4.702 -8.854 21.954 1.00 97.31 83 ARG A O 1
ATOM 669 N N . ALA A 1 84 ? -5.545 -6.784 21.921 1.00 97.31 84 ALA A N 1
ATOM 670 C CA . ALA A 1 84 ? -4.764 -6.309 20.789 1.00 97.31 84 ALA A CA 1
ATOM 671 C C . ALA A 1 84 ? -4.268 -4.896 21.060 1.00 97.31 84 ALA A C 1
ATOM 673 O O . ALA A 1 84 ? -5.002 -4.074 21.613 1.00 97.31 84 ALA A O 1
ATOM 674 N N . ARG A 1 85 ? -3.052 -4.605 20.603 1.00 95.94 85 ARG A N 1
ATOM 675 C CA . ARG A 1 85 ? -2.565 -3.240 20.431 1.00 95.94 85 ARG A CA 1
ATOM 676 C C . ARG A 1 85 ? -2.802 -2.824 18.984 1.00 95.94 85 ARG A C 1
ATOM 678 O O . ARG A 1 85 ? -2.238 -3.423 18.073 1.00 95.94 85 ARG A O 1
ATOM 685 N N . VAL A 1 86 ? -3.627 -1.805 18.768 1.00 96.38 86 VAL A N 1
ATOM 686 C CA . VAL A 1 86 ? -3.986 -1.320 17.428 1.00 96.38 86 VAL A CA 1
ATOM 687 C C . VAL A 1 86 ? -3.604 0.146 17.302 1.00 96.38 86 VAL A C 1
ATOM 689 O O . VAL A 1 86 ? -4.136 0.982 18.023 1.00 96.38 86 VAL A O 1
ATOM 692 N N . PHE A 1 87 ? -2.701 0.478 16.380 1.00 95.50 87 PHE A N 1
ATOM 693 C CA . PHE A 1 87 ? -2.382 1.874 16.077 1.00 95.50 87 PHE A CA 1
ATOM 694 C C . PHE A 1 87 ? -3.581 2.592 15.452 1.00 95.50 87 PHE A C 1
ATOM 696 O O . PHE A 1 87 ? -4.255 2.035 14.577 1.00 95.50 87 PHE A O 1
ATOM 703 N N . ALA A 1 88 ? -3.814 3.834 15.890 1.00 94.44 88 ALA A N 1
ATOM 704 C CA . ALA A 1 88 ? -4.939 4.656 15.445 1.00 94.44 88 ALA A CA 1
ATOM 705 C C . ALA A 1 88 ? -4.893 4.919 13.933 1.00 94.44 88 ALA A C 1
ATOM 707 O O . ALA A 1 88 ? -5.927 4.956 13.266 1.00 94.44 88 ALA A O 1
ATOM 708 N N . LYS A 1 89 ? -3.680 5.022 13.380 1.00 93.31 89 LYS A N 1
ATOM 709 C CA . LYS A 1 89 ? -3.422 5.055 11.940 1.00 93.31 89 LYS A CA 1
ATOM 710 C C . LYS A 1 89 ? -2.787 3.737 11.486 1.00 93.31 89 LYS A C 1
ATOM 712 O O . LYS A 1 89 ? -1.980 3.174 12.230 1.00 93.31 89 LYS A O 1
ATOM 717 N N . PRO A 1 90 ? -3.139 3.221 10.297 1.00 92.69 90 PRO A N 1
ATOM 718 C CA . PRO A 1 90 ? -2.397 2.118 9.697 1.00 92.69 90 PRO A CA 1
ATOM 719 C C . PRO A 1 90 ? -0.967 2.551 9.373 1.00 92.69 90 PRO A C 1
ATOM 721 O O . PRO A 1 90 ? -0.718 3.735 9.161 1.00 92.69 90 PRO A O 1
ATOM 724 N N . ASP A 1 91 ? -0.038 1.598 9.304 1.00 89.88 91 ASP A N 1
ATOM 725 C CA . ASP A 1 91 ? 1.386 1.910 9.130 1.00 89.88 91 ASP A CA 1
ATOM 726 C C . ASP A 1 91 ? 1.680 2.684 7.842 1.00 89.88 91 ASP A C 1
ATOM 728 O O . ASP A 1 91 ? 2.493 3.602 7.855 1.00 89.88 91 ASP A O 1
ATOM 732 N N . PHE A 1 92 ? 0.925 2.420 6.773 1.00 89.00 92 PHE A N 1
ATOM 733 C CA . PHE A 1 92 ? 1.049 3.142 5.506 1.00 89.00 92 PHE A CA 1
ATOM 734 C C . PHE A 1 92 ? 0.549 4.599 5.530 1.00 89.00 92 PHE A C 1
ATOM 736 O O . PHE A 1 92 ? 0.781 5.327 4.569 1.00 89.00 92 PHE A O 1
ATOM 743 N N . ASP A 1 93 ? -0.124 5.034 6.602 1.00 88.44 93 ASP A N 1
ATOM 744 C CA . ASP A 1 93 ? -0.560 6.425 6.813 1.00 88.44 93 ASP A CA 1
ATOM 745 C C . ASP A 1 93 ? 0.279 7.130 7.913 1.00 88.44 93 ASP A C 1
ATOM 747 O O . ASP A 1 93 ? -0.092 8.210 8.389 1.00 88.44 93 ASP A O 1
ATOM 751 N N . ARG A 1 94 ? 1.381 6.522 8.384 1.00 81.56 94 ARG A N 1
ATOM 752 C CA . ARG A 1 94 ? 2.249 7.092 9.432 1.00 81.56 94 ARG A CA 1
ATOM 753 C C . ARG A 1 94 ? 3.404 7.878 8.805 1.00 81.56 94 ARG A C 1
ATOM 755 O O . ARG A 1 94 ? 4.163 7.354 7.999 1.00 81.56 94 ARG A O 1
ATOM 762 N N . GLU A 1 95 ? 3.537 9.141 9.204 1.00 78.69 95 GLU A N 1
ATOM 763 C CA . GLU A 1 95 ? 4.680 10.006 8.881 1.00 78.69 95 GLU A CA 1
ATOM 764 C C . GLU A 1 95 ? 5.948 9.598 9.666 1.00 78.69 95 GLU A C 1
ATOM 766 O O . GLU A 1 95 ? 5.814 9.015 10.748 1.00 78.69 95 GLU A O 1
ATOM 771 N N . PRO A 1 96 ? 7.169 9.930 9.184 1.00 57.09 96 PRO A N 1
ATOM 772 C CA . PRO A 1 96 ? 7.453 10.883 8.101 1.00 57.09 96 PRO A CA 1
ATOM 773 C C . PRO A 1 96 ? 8.046 10.292 6.814 1.00 57.09 96 PRO A C 1
ATOM 775 O O . PRO A 1 96 ? 8.134 11.015 5.827 1.00 57.09 96 PRO A O 1
ATOM 778 N N . TYR A 1 97 ? 8.444 9.020 6.777 1.00 51.47 97 TYR A N 1
ATOM 779 C CA . TYR A 1 97 ? 9.247 8.515 5.664 1.00 51.47 97 TYR A CA 1
ATOM 780 C C . TYR A 1 97 ? 8.774 7.121 5.218 1.00 51.47 97 TYR A C 1
ATOM 782 O O . TYR A 1 97 ? 8.762 6.167 5.985 1.00 51.47 97 TYR A O 1
ATOM 790 N N . GLU A 1 98 ? 8.361 7.040 3.951 1.00 56.41 98 GLU A N 1
ATOM 791 C CA . GLU A 1 98 ? 8.416 5.845 3.089 1.00 56.41 98 GLU A CA 1
ATOM 792 C C . GLU A 1 98 ? 7.411 4.695 3.296 1.00 56.41 98 GLU A C 1
ATOM 794 O O . GLU A 1 98 ? 7.272 3.865 2.401 1.00 56.41 98 GLU A O 1
ATOM 799 N N . HIS A 1 99 ? 6.605 4.658 4.359 1.00 62.59 99 HIS A N 1
ATOM 800 C CA . HIS A 1 99 ? 5.654 3.542 4.553 1.00 62.59 99 HIS A CA 1
ATOM 801 C C . HIS A 1 99 ? 4.410 3.564 3.641 1.00 62.59 99 HIS A C 1
ATOM 803 O O . HIS A 1 99 ? 3.626 2.615 3.635 1.00 62.59 99 HIS A O 1
ATOM 809 N N . GLY A 1 100 ? 4.219 4.626 2.855 1.00 75.31 100 GLY A N 1
ATOM 810 C CA . GLY A 1 100 ? 3.068 4.778 1.963 1.00 75.31 100 GLY A CA 1
ATOM 811 C C . GLY A 1 100 ? 3.218 4.113 0.593 1.00 75.31 100 GLY A C 1
ATOM 812 O O . GLY A 1 100 ? 2.196 3.891 -0.063 1.00 75.31 100 GLY A O 1
ATOM 813 N N . THR A 1 101 ? 4.437 3.790 0.151 1.00 85.62 101 THR A N 1
ATOM 814 C CA . THR A 1 101 ? 4.658 3.191 -1.175 1.00 85.62 101 THR A CA 1
ATOM 815 C C . THR A 1 101 ? 4.190 1.738 -1.178 1.00 85.62 101 THR A C 1
ATOM 817 O O . THR A 1 101 ? 4.580 0.942 -0.327 1.00 85.62 101 THR A O 1
ATOM 820 N N . PHE A 1 102 ? 3.318 1.395 -2.122 1.00 88.69 102 PHE A N 1
ATOM 821 C CA . PHE A 1 102 ? 2.949 0.011 -2.393 1.00 88.69 102 PHE A CA 1
ATOM 822 C C . PHE A 1 102 ? 3.952 -0.604 -3.365 1.00 88.69 102 PHE A C 1
ATOM 824 O O . PHE A 1 102 ? 4.205 -0.022 -4.413 1.00 88.69 102 PHE A O 1
ATOM 831 N N . TRP A 1 103 ? 4.497 -1.765 -3.018 1.00 87.75 103 TRP A N 1
ATOM 832 C CA . TRP A 1 103 ? 5.402 -2.531 -3.870 1.00 87.75 103 TRP A CA 1
ATOM 833 C C . TRP A 1 103 ? 4.688 -3.805 -4.304 1.00 87.75 103 TRP A C 1
ATOM 835 O O . TRP A 1 103 ? 4.165 -4.528 -3.453 1.00 87.75 103 TRP A O 1
ATOM 845 N N . ALA A 1 104 ? 4.652 -4.050 -5.609 1.00 88.75 104 ALA A N 1
ATOM 846 C CA . ALA A 1 104 ? 3.997 -5.204 -6.207 1.00 88.75 104 ALA A CA 1
ATOM 847 C C . ALA A 1 104 ? 4.886 -5.776 -7.308 1.00 88.75 104 ALA A C 1
ATOM 849 O O . ALA A 1 104 ? 5.377 -5.019 -8.141 1.00 88.75 104 ALA A O 1
ATOM 850 N N . GLU A 1 105 ? 5.045 -7.097 -7.344 1.00 90.50 105 GLU A N 1
ATOM 851 C CA . GLU A 1 105 ? 5.815 -7.780 -8.395 1.00 90.50 105 GLU A CA 1
ATOM 852 C C . GLU A 1 105 ? 5.212 -7.509 -9.785 1.00 90.50 105 GLU A C 1
ATOM 854 O O . GLU A 1 105 ? 5.924 -7.395 -10.780 1.00 90.50 105 GLU A O 1
ATOM 859 N N . GLU A 1 106 ? 3.893 -7.313 -9.861 1.00 91.94 106 GLU A N 1
ATOM 860 C CA . GLU A 1 106 ? 3.211 -6.927 -11.093 1.00 91.94 106 GLU A CA 1
ATOM 861 C C . GLU A 1 106 ? 3.604 -5.524 -11.572 1.00 91.94 106 GLU A C 1
ATOM 863 O O . GLU A 1 106 ? 3.553 -5.258 -12.772 1.00 91.94 106 GLU A O 1
ATOM 868 N N . ALA A 1 107 ? 3.987 -4.621 -10.662 1.00 87.88 107 ALA A N 1
ATOM 869 C CA . ALA A 1 107 ? 4.484 -3.298 -11.031 1.00 87.88 107 ALA A CA 1
ATOM 870 C C . ALA A 1 107 ? 5.882 -3.389 -11.654 1.00 87.88 107 ALA A C 1
ATOM 872 O O . ALA A 1 107 ? 6.131 -2.718 -12.655 1.00 87.88 107 ALA A O 1
ATOM 873 N N . ASP A 1 108 ? 6.749 -4.246 -11.109 1.00 87.94 108 ASP A N 1
ATOM 874 C CA . ASP A 1 108 ? 8.088 -4.528 -11.639 1.00 87.94 108 ASP A CA 1
ATOM 875 C C . ASP A 1 108 ? 7.980 -5.015 -13.091 1.00 87.94 108 ASP A C 1
ATOM 877 O O . ASP A 1 108 ? 8.484 -4.373 -14.017 1.00 87.94 108 ASP A O 1
ATOM 881 N N . LEU A 1 109 ? 7.200 -6.081 -13.304 1.00 88.75 109 LEU A N 1
ATOM 882 C CA . LEU A 1 109 ? 6.973 -6.663 -14.626 1.00 88.75 109 LEU A CA 1
ATOM 883 C C . LEU A 1 109 ? 6.328 -5.664 -15.594 1.00 88.75 109 LEU A C 1
ATOM 885 O O . LEU A 1 109 ? 6.772 -5.524 -16.733 1.00 88.75 109 LEU A O 1
ATOM 889 N N . PHE A 1 110 ? 5.292 -4.942 -15.157 1.00 89.31 110 PHE A N 1
ATOM 890 C CA . PHE A 1 110 ? 4.616 -3.970 -16.013 1.00 89.31 110 PHE A CA 1
ATOM 891 C C . PHE A 1 110 ? 5.561 -2.867 -16.492 1.00 89.31 110 PHE A C 1
ATOM 893 O O . PHE A 1 110 ? 5.530 -2.522 -17.672 1.00 89.31 110 PHE A O 1
ATOM 900 N N . VAL A 1 111 ? 6.410 -2.320 -15.616 1.00 84.75 111 VAL A N 1
ATOM 901 C CA . VAL A 1 111 ? 7.352 -1.260 -16.001 1.00 84.75 111 VAL A CA 1
ATOM 902 C C . VAL A 1 111 ? 8.359 -1.763 -17.028 1.00 84.75 111 VAL A C 1
ATOM 904 O O . VAL A 1 111 ? 8.670 -1.036 -17.973 1.00 84.75 111 VAL A O 1
ATOM 907 N N . GLU A 1 112 ? 8.842 -2.994 -16.891 1.00 87.00 112 GLU A N 1
ATOM 908 C CA . GLU A 1 112 ? 9.801 -3.544 -17.844 1.00 87.00 112 GLU A CA 1
ATOM 909 C C . GLU A 1 112 ? 9.166 -3.866 -19.207 1.00 87.00 112 GLU A C 1
ATOM 911 O O . GLU A 1 112 ? 9.718 -3.485 -20.243 1.00 87.00 112 GLU A O 1
ATOM 916 N N . VAL A 1 113 ? 7.968 -4.467 -19.229 1.00 89.25 113 VAL A N 1
ATOM 917 C CA . VAL A 1 113 ? 7.217 -4.707 -20.477 1.00 89.25 113 VAL A CA 1
ATOM 918 C C . VAL A 1 113 ? 6.853 -3.374 -21.137 1.00 89.25 113 VAL A C 1
ATOM 920 O O . VAL A 1 113 ? 6.975 -3.209 -22.348 1.00 89.25 113 VAL A O 1
ATOM 923 N N . TRP A 1 114 ? 6.461 -2.371 -20.350 1.00 86.50 114 TRP A N 1
ATOM 924 C CA . TRP A 1 114 ? 6.170 -1.037 -20.866 1.00 86.50 114 TRP A CA 1
ATOM 925 C C . TRP A 1 114 ? 7.398 -0.362 -21.479 1.00 86.50 114 TRP A C 1
ATOM 927 O O . TRP A 1 114 ? 7.300 0.236 -22.554 1.00 86.50 114 TRP A O 1
ATOM 937 N N . ALA A 1 115 ? 8.553 -0.469 -20.818 1.00 85.44 115 ALA A N 1
ATOM 938 C CA . ALA A 1 115 ? 9.817 0.033 -21.335 1.00 85.44 115 ALA A CA 1
ATOM 939 C C . ALA A 1 115 ? 10.143 -0.596 -22.691 1.00 85.44 115 ALA A C 1
ATOM 941 O O . ALA A 1 115 ? 10.458 0.124 -23.637 1.00 85.44 115 ALA A O 1
ATOM 942 N N . HIS A 1 116 ? 9.998 -1.915 -22.803 1.00 89.88 116 HIS A N 1
ATOM 943 C CA . HIS A 1 116 ? 10.201 -2.650 -24.047 1.00 89.88 116 HIS A CA 1
ATOM 944 C C . HIS A 1 116 ? 9.286 -2.175 -25.173 1.00 89.88 116 HIS A C 1
ATOM 946 O O . HIS A 1 116 ? 9.769 -1.750 -26.224 1.00 89.88 116 HIS A O 1
ATOM 952 N N . GLU A 1 117 ? 7.974 -2.149 -24.939 1.00 90.19 117 GLU A N 1
ATOM 953 C CA . GLU A 1 117 ? 6.999 -1.691 -25.931 1.00 90.19 117 GLU A CA 1
ATOM 954 C C . GLU A 1 117 ? 7.274 -0.255 -26.395 1.00 90.19 117 GLU A C 1
ATOM 956 O O . GLU A 1 117 ? 7.128 0.073 -27.577 1.00 90.19 117 GLU A O 1
ATOM 961 N N . TRP A 1 118 ? 7.691 0.620 -25.476 1.00 87.25 118 TRP A N 1
ATOM 962 C CA . TRP A 1 118 ? 8.007 2.009 -25.796 1.00 87.25 118 TRP A CA 1
ATOM 963 C C . TRP A 1 118 ? 9.277 2.127 -26.642 1.00 87.25 118 TRP A C 1
ATOM 965 O O . TRP A 1 118 ? 9.306 2.884 -27.615 1.00 87.25 118 TRP A O 1
ATOM 975 N N . LEU A 1 119 ? 10.314 1.351 -26.318 1.00 87.25 119 LEU A N 1
ATOM 976 C CA . LEU A 1 119 ? 11.564 1.321 -27.077 1.00 87.25 119 LEU A CA 1
ATOM 977 C C . LEU A 1 119 ? 11.336 0.864 -28.525 1.00 87.25 119 LEU A C 1
ATOM 979 O O . LEU A 1 119 ? 11.910 1.455 -29.446 1.00 87.25 119 LEU A O 1
ATOM 983 N N . HIS A 1 120 ? 10.422 -0.090 -28.723 1.00 88.88 120 HIS A N 1
ATOM 984 C CA . HIS A 1 120 ? 9.957 -0.556 -30.036 1.00 88.88 120 HIS A CA 1
ATOM 985 C C . HIS A 1 120 ? 8.961 0.393 -30.724 1.00 88.88 120 HIS A C 1
ATOM 987 O O . HIS A 1 120 ? 8.539 0.136 -31.851 1.00 88.88 120 HIS A O 1
ATOM 993 N N . GLY A 1 121 ? 8.569 1.496 -30.079 1.00 88.12 121 GLY A N 1
ATOM 994 C CA . GLY A 1 121 ? 7.607 2.459 -30.622 1.00 88.12 121 GLY A CA 1
ATOM 995 C C . GLY A 1 121 ? 6.177 1.921 -30.732 1.00 88.12 121 GLY A C 1
ATOM 996 O O . GLY A 1 121 ? 5.362 2.510 -31.443 1.00 88.12 121 GLY A O 1
ATOM 997 N N . ARG A 1 122 ? 5.863 0.816 -30.044 1.00 89.31 122 ARG A N 1
ATOM 998 C CA . ARG A 1 122 ? 4.529 0.196 -30.019 1.00 89.31 122 ARG A CA 1
ATOM 999 C C . ARG A 1 122 ? 3.571 0.914 -29.067 1.00 89.31 122 ARG A C 1
ATOM 1001 O O . ARG A 1 122 ? 2.359 0.856 -29.255 1.00 89.31 122 ARG A O 1
ATOM 1008 N N . VAL A 1 123 ? 4.107 1.676 -28.112 1.00 85.88 123 VAL A N 1
ATOM 1009 C CA . VAL A 1 123 ? 3.345 2.618 -27.280 1.00 85.88 123 VAL A CA 1
ATOM 1010 C C . VAL A 1 123 ? 3.919 4.030 -27.386 1.00 85.88 123 VAL A C 1
ATOM 1012 O O . VAL A 1 123 ? 5.129 4.233 -27.446 1.00 85.88 123 VAL A O 1
ATOM 1015 N N . SER A 1 124 ? 3.036 5.031 -27.406 1.00 77.38 124 SER A N 1
ATOM 1016 C CA . SER A 1 124 ? 3.409 6.439 -27.610 1.00 77.38 124 SER A CA 1
ATOM 1017 C C . SER A 1 124 ? 3.831 7.158 -26.331 1.00 77.38 124 SER A C 1
ATOM 1019 O O . SER A 1 124 ? 4.529 8.169 -26.384 1.00 77.38 124 SER A O 1
ATOM 1021 N N . ASN A 1 125 ? 3.369 6.674 -25.177 1.00 77.12 125 ASN A N 1
ATOM 1022 C CA . ASN A 1 125 ? 3.597 7.334 -23.901 1.00 77.12 125 ASN A CA 1
ATOM 1023 C C . ASN A 1 125 ? 4.906 6.846 -23.299 1.00 77.12 125 ASN A C 1
ATOM 1025 O O . ASN A 1 125 ? 5.089 5.650 -23.080 1.00 77.12 125 ASN A O 1
ATOM 1029 N N . GLN A 1 126 ? 5.794 7.797 -23.024 1.00 67.31 126 GLN A N 1
ATOM 1030 C CA . GLN A 1 126 ? 7.076 7.516 -22.413 1.00 67.31 126 GLN A CA 1
ATOM 1031 C C . GLN A 1 126 ? 6.905 6.956 -20.994 1.00 67.31 126 GLN A C 1
ATOM 1033 O O . GLN A 1 126 ? 6.125 7.527 -20.225 1.00 67.31 126 GLN A O 1
ATOM 1038 N N . PRO A 1 127 ? 7.698 5.937 -20.608 1.00 63.59 127 PRO A N 1
ATOM 1039 C CA . PRO A 1 127 ? 7.613 5.296 -19.309 1.00 63.59 127 PRO A CA 1
ATOM 1040 C C . PRO A 1 127 ? 7.963 6.144 -18.085 1.00 63.59 127 PRO A C 1
ATOM 1042 O O . PRO A 1 127 ? 8.021 5.635 -16.968 1.00 63.59 127 PRO A O 1
ATOM 1045 N N . LEU A 1 128 ? 8.271 7.430 -18.266 1.00 57.31 128 LEU A N 1
ATOM 1046 C CA . LEU A 1 128 ? 9.036 8.132 -17.255 1.00 57.31 128 LEU A CA 1
ATOM 1047 C C . LEU A 1 128 ? 8.238 8.399 -15.973 1.00 57.31 128 LEU A C 1
ATOM 1049 O O . LEU A 1 128 ? 7.210 9.084 -16.021 1.00 57.31 128 LEU A O 1
ATOM 1053 N N . PRO A 1 129 ? 8.761 7.968 -14.810 1.00 52.94 129 PRO A N 1
ATOM 1054 C CA . PRO A 1 129 ? 8.303 8.498 -13.540 1.00 52.94 129 PRO A CA 1
ATOM 1055 C C . PRO A 1 129 ? 8.595 9.995 -13.479 1.00 52.94 129 PRO A C 1
ATOM 1057 O O . PRO A 1 129 ? 9.614 10.474 -13.983 1.00 52.94 129 PRO A O 1
ATOM 1060 N N . ARG A 1 130 ? 7.702 10.733 -12.817 1.00 48.75 130 ARG A N 1
ATOM 1061 C CA . ARG A 1 130 ? 7.884 12.170 -12.565 1.00 48.75 130 ARG A CA 1
ATOM 1062 C C . ARG A 1 130 ? 9.052 12.459 -11.617 1.00 48.75 130 ARG A C 1
ATOM 1064 O O . ARG A 1 130 ? 9.627 13.533 -11.720 1.00 48.75 130 ARG A O 1
ATOM 1071 N N . ASP A 1 131 ? 9.429 11.490 -10.783 1.00 51.09 131 ASP A N 1
ATOM 1072 C CA . ASP A 1 131 ? 10.525 11.583 -9.820 1.00 51.09 131 ASP A CA 1
ATOM 1073 C C . ASP A 1 131 ? 11.394 10.322 -9.900 1.00 51.09 131 ASP A C 1
ATOM 1075 O O . ASP A 1 131 ? 10.890 9.209 -9.754 1.00 51.09 131 ASP A O 1
ATOM 1079 N N . ARG A 1 132 ? 12.703 10.483 -10.135 1.00 52.72 132 ARG A N 1
ATOM 1080 C CA . ARG A 1 132 ? 13.687 9.401 -9.982 1.00 52.72 132 ARG A CA 1
ATOM 1081 C C . ARG A 1 132 ? 14.343 9.556 -8.618 1.00 52.72 132 ARG A C 1
ATOM 1083 O O . ARG A 1 132 ? 15.114 10.493 -8.416 1.00 52.72 132 ARG A O 1
ATOM 1090 N N . HIS A 1 133 ? 14.081 8.634 -7.701 1.00 51.28 133 HIS A N 1
ATOM 1091 C CA . HIS A 1 133 ? 14.920 8.483 -6.518 1.00 51.28 133 HIS A CA 1
ATOM 1092 C C . HIS A 1 133 ? 15.868 7.311 -6.748 1.00 51.28 133 HIS A C 1
ATOM 1094 O O . HIS A 1 133 ? 15.437 6.188 -6.990 1.00 51.28 133 HIS A O 1
ATOM 1100 N N . HIS A 1 134 ? 17.169 7.584 -6.691 1.00 47.56 134 HIS A N 1
ATOM 1101 C CA . HIS A 1 134 ? 18.181 6.544 -6.586 1.00 47.56 134 HIS A CA 1
ATOM 1102 C C . HIS A 1 134 ? 18.347 6.232 -5.100 1.00 47.56 134 HIS A C 1
ATOM 1104 O O . HIS A 1 134 ? 19.051 6.960 -4.398 1.00 47.56 134 HIS A O 1
ATOM 1110 N N . THR A 1 135 ? 17.672 5.200 -4.594 1.00 48.09 135 THR A N 1
ATOM 1111 C CA . THR A 1 135 ? 17.933 4.707 -3.237 1.00 48.09 135 THR A CA 1
ATOM 1112 C C . THR A 1 135 ? 18.936 3.559 -3.293 1.00 48.09 135 THR A C 1
ATOM 1114 O O . THR A 1 135 ? 18.869 2.663 -4.132 1.00 48.09 135 THR A O 1
ATOM 1117 N N . TRP A 1 136 ? 19.943 3.640 -2.424 1.00 37.44 136 TRP A N 1
ATOM 1118 C CA . TRP A 1 136 ? 21.051 2.693 -2.348 1.00 37.44 136 TRP A CA 1
ATOM 1119 C C . TRP A 1 136 ? 20.763 1.693 -1.224 1.00 37.44 136 TRP A C 1
ATOM 1121 O O . TRP A 1 136 ? 20.690 2.082 -0.060 1.00 37.44 136 TRP A O 1
ATOM 1131 N N . GLY A 1 137 ? 20.601 0.408 -1.550 1.00 38.22 137 GLY A N 1
ATOM 1132 C CA . GLY A 1 137 ? 20.407 -0.647 -0.553 1.00 38.22 137 GLY A CA 1
ATOM 1133 C C . GLY A 1 137 ? 20.655 -2.046 -1.120 1.00 38.22 137 GLY A C 1
ATOM 1134 O O . GLY A 1 137 ? 20.097 -2.415 -2.145 1.00 38.22 137 GLY A O 1
ATOM 1135 N N . ALA A 1 138 ? 21.516 -2.825 -0.456 1.00 40.69 138 ALA A N 1
ATOM 1136 C CA . ALA A 1 138 ? 21.793 -4.245 -0.735 1.00 40.69 138 ALA A CA 1
ATOM 1137 C C . ALA A 1 138 ? 22.273 -4.619 -2.161 1.00 40.69 138 ALA A C 1
ATOM 1139 O O . ALA A 1 138 ? 22.114 -5.763 -2.580 1.00 40.69 138 ALA A O 1
ATOM 1140 N N . GLY A 1 139 ? 22.903 -3.698 -2.898 1.00 38.44 139 GLY A N 1
ATOM 1141 C CA . GLY A 1 139 ? 23.527 -4.013 -4.193 1.00 38.44 139 GLY A CA 1
ATOM 1142 C C . GLY A 1 139 ? 22.554 -4.162 -5.369 1.00 38.44 139 GLY A C 1
ATOM 1143 O O . GLY A 1 139 ? 22.942 -4.713 -6.394 1.00 38.44 139 GLY A O 1
ATOM 1144 N N . ARG A 1 140 ? 21.316 -3.669 -5.239 1.00 42.75 140 ARG A N 1
ATOM 1145 C CA . ARG A 1 140 ? 20.362 -3.508 -6.347 1.00 42.75 140 ARG A CA 1
ATOM 1146 C C . ARG A 1 140 ? 20.127 -2.016 -6.582 1.00 42.75 140 ARG A C 1
ATOM 1148 O O . ARG A 1 140 ? 19.912 -1.279 -5.619 1.00 42.75 140 ARG A O 1
ATOM 1155 N N . PHE A 1 141 ? 20.168 -1.560 -7.833 1.00 45.09 141 PHE A N 1
ATOM 1156 C CA . PHE A 1 141 ? 19.641 -0.243 -8.185 1.00 45.09 141 PHE A CA 1
ATOM 1157 C C . PHE A 1 141 ? 18.116 -0.305 -8.076 1.00 45.09 141 PHE A C 1
ATOM 1159 O O . PHE A 1 141 ? 17.431 -0.778 -8.975 1.00 45.09 141 PHE A O 1
ATOM 1166 N N . LEU A 1 142 ? 17.561 0.174 -6.964 1.00 48.53 142 LEU A N 1
ATOM 1167 C CA . LEU A 1 142 ? 16.141 0.497 -6.908 1.00 48.53 142 LEU A CA 1
ATOM 1168 C C . LEU A 1 142 ? 15.959 1.835 -7.626 1.00 48.53 142 LEU A C 1
ATOM 1170 O O . LEU A 1 142 ? 16.143 2.902 -7.041 1.00 48.53 142 LEU A O 1
ATOM 1174 N N . THR A 1 143 ? 15.645 1.788 -8.920 1.00 53.19 143 THR A N 1
ATOM 1175 C CA . THR A 1 143 ? 15.017 2.948 -9.557 1.00 53.19 143 THR A CA 1
ATOM 1176 C C . THR A 1 143 ? 13.560 2.935 -9.135 1.00 53.19 143 THR A C 1
ATOM 1178 O O . THR A 1 143 ? 12.752 2.231 -9.725 1.00 53.19 143 THR A O 1
ATOM 1181 N N . GLU A 1 144 ? 13.236 3.683 -8.082 1.00 57.47 144 GLU A N 1
ATOM 1182 C CA . GLU A 1 144 ? 11.856 3.820 -7.631 1.00 57.47 144 GLU A CA 1
ATOM 1183 C C . GLU A 1 144 ? 11.069 4.610 -8.685 1.00 57.47 144 GLU A C 1
ATOM 1185 O O . GLU A 1 144 ? 11.257 5.817 -8.857 1.00 57.47 144 GLU A O 1
ATOM 1190 N N . VAL A 1 145 ? 10.195 3.919 -9.413 1.00 60.44 145 VAL A N 1
ATOM 1191 C CA . VAL A 1 145 ? 9.255 4.539 -10.348 1.00 60.44 145 VAL A CA 1
ATOM 1192 C C . VAL A 1 145 ? 7.949 4.783 -9.601 1.00 60.44 145 VAL A C 1
ATOM 1194 O O . VAL A 1 145 ? 7.214 3.839 -9.340 1.00 60.44 145 VAL A O 1
ATOM 1197 N N . LYS A 1 146 ? 7.664 6.041 -9.238 1.00 61.44 146 LYS A N 1
ATOM 1198 C CA . LYS A 1 146 ? 6.410 6.408 -8.558 1.00 61.44 146 LYS A CA 1
ATOM 1199 C C . LYS A 1 146 ? 5.309 6.727 -9.554 1.00 61.44 146 LYS A C 1
ATOM 1201 O O . LYS A 1 146 ? 5.361 7.748 -10.245 1.00 61.44 146 LYS A O 1
ATOM 1206 N N . PHE A 1 147 ? 4.258 5.919 -9.538 1.00 67.56 147 PHE A N 1
ATOM 1207 C CA . PHE A 1 147 ? 2.980 6.269 -10.151 1.00 67.56 147 PHE A CA 1
ATOM 1208 C C . PHE A 1 147 ? 2.016 6.740 -9.076 1.00 67.56 147 PHE A C 1
ATOM 1210 O O . PHE A 1 147 ? 1.925 6.115 -8.023 1.00 67.56 147 PHE A O 1
ATOM 1217 N N . ASN A 1 148 ? 1.283 7.823 -9.344 1.00 65.19 148 ASN A N 1
ATOM 1218 C CA . ASN A 1 148 ? 0.101 8.147 -8.556 1.00 65.19 148 ASN A CA 1
ATOM 1219 C C . ASN A 1 148 ? -1.110 7.559 -9.273 1.00 65.19 148 ASN A C 1
ATOM 1221 O O . ASN A 1 148 ? -1.511 8.049 -10.331 1.00 65.19 148 ASN A O 1
ATOM 1225 N N . MET A 1 149 ? -1.653 6.488 -8.710 1.00 66.31 149 MET A N 1
ATOM 1226 C CA . MET A 1 149 ? -2.830 5.817 -9.236 1.00 66.31 149 MET A CA 1
ATOM 1227 C C . MET A 1 149 ? -3.885 5.733 -8.158 1.00 66.31 149 MET A C 1
ATOM 1229 O O . MET A 1 149 ? -3.653 5.146 -7.109 1.00 66.31 149 MET A O 1
ATOM 1233 N N . ASP A 1 150 ? -5.029 6.367 -8.399 1.00 73.19 150 ASP A N 1
ATOM 1234 C CA . ASP A 1 150 ? -6.123 6.431 -7.428 1.00 73.19 150 ASP A CA 1
ATOM 1235 C C . ASP A 1 150 ? -5.669 6.964 -6.048 1.00 73.19 150 ASP A C 1
ATOM 1237 O O . ASP A 1 150 ? -6.179 6.569 -5.001 1.00 73.19 150 ASP A O 1
ATOM 1241 N N . GLY A 1 151 ? -4.682 7.873 -6.041 1.00 77.12 151 GLY A N 1
ATOM 1242 C CA . GLY A 1 151 ? -4.094 8.441 -4.824 1.00 77.12 151 GLY A CA 1
ATOM 1243 C C . GLY A 1 151 ? -3.056 7.549 -4.134 1.00 77.12 151 GLY A C 1
ATOM 1244 O O . GLY A 1 151 ? -2.571 7.917 -3.064 1.00 77.12 151 GLY A O 1
ATOM 1245 N N . LEU A 1 152 ? -2.713 6.396 -4.715 1.00 83.62 152 LEU A N 1
ATOM 1246 C CA . LEU A 1 152 ? -1.688 5.479 -4.225 1.00 83.62 152 LEU A CA 1
ATOM 1247 C C . LEU A 1 152 ? -0.359 5.725 -4.940 1.00 83.62 152 LEU A C 1
ATOM 1249 O O . LEU A 1 152 ? -0.309 5.733 -6.168 1.00 83.62 152 LEU A O 1
ATOM 1253 N N . THR A 1 153 ? 0.715 5.874 -4.163 1.00 85.44 153 THR A N 1
ATOM 1254 C CA . THR A 1 153 ? 2.086 5.794 -4.673 1.00 85.44 153 THR A CA 1
ATOM 1255 C C . THR A 1 153 ? 2.465 4.327 -4.823 1.00 85.44 153 THR A C 1
ATOM 1257 O O . THR A 1 153 ? 2.522 3.607 -3.825 1.00 85.44 153 THR A O 1
ATOM 1260 N N . VAL A 1 154 ? 2.731 3.894 -6.052 1.00 83.81 154 VAL A N 1
ATOM 1261 C CA . VAL A 1 154 ? 3.215 2.540 -6.351 1.00 83.81 154 VAL A CA 1
ATOM 1262 C C . VAL A 1 154 ? 4.683 2.619 -6.735 1.00 83.81 154 VAL A C 1
ATOM 1264 O O . VAL A 1 154 ? 5.036 3.491 -7.525 1.00 83.81 154 VAL A O 1
ATOM 1267 N N . GLY A 1 155 ? 5.508 1.760 -6.145 1.00 84.38 155 GLY A N 1
ATOM 1268 C CA . GLY A 1 155 ? 6.917 1.580 -6.470 1.00 84.38 155 GLY A CA 1
ATOM 1269 C C . GLY A 1 155 ? 7.116 0.296 -7.268 1.00 84.38 155 GLY A C 1
ATOM 1270 O O . GLY A 1 155 ? 6.384 -0.675 -7.081 1.00 84.38 155 GLY A O 1
ATOM 1271 N N . ALA A 1 156 ? 8.112 0.318 -8.147 1.00 83.81 156 ALA A N 1
ATOM 1272 C CA . ALA A 1 156 ? 8.546 -0.824 -8.937 1.00 83.81 156 ALA A CA 1
ATOM 1273 C C . ALA A 1 156 ? 10.072 -0.948 -8.870 1.00 83.81 156 ALA A C 1
ATOM 1275 O O . ALA A 1 156 ? 10.780 0.064 -8.808 1.00 83.81 156 ALA A O 1
ATOM 1276 N N . VAL A 1 157 ? 10.570 -2.177 -8.873 1.00 82.62 157 VAL A N 1
ATOM 1277 C CA . VAL A 1 157 ? 11.971 -2.540 -9.059 1.00 82.62 157 VAL A CA 1
ATOM 1278 C C . VAL A 1 157 ? 12.167 -2.874 -10.529 1.00 82.62 157 VAL A C 1
ATOM 1280 O O . VAL A 1 157 ? 11.450 -3.692 -11.088 1.00 82.62 157 VAL A O 1
ATOM 1283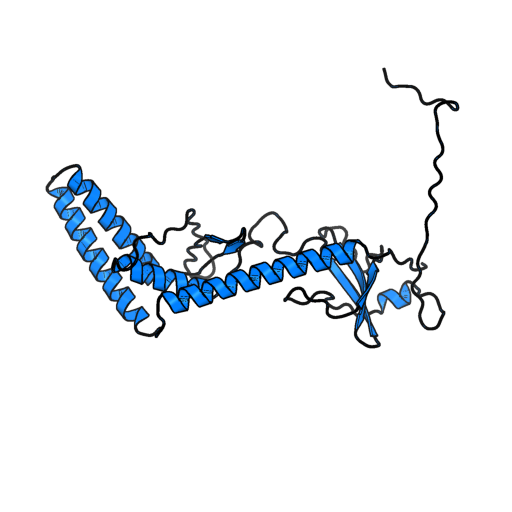 N N . VAL A 1 158 ? 13.143 -2.227 -11.157 1.00 77.75 158 VAL A N 1
ATOM 1284 C CA . VAL A 1 158 ? 13.422 -2.382 -12.587 1.00 77.75 158 VAL A CA 1
ATOM 1285 C C . VAL A 1 158 ? 14.842 -2.902 -12.749 1.00 7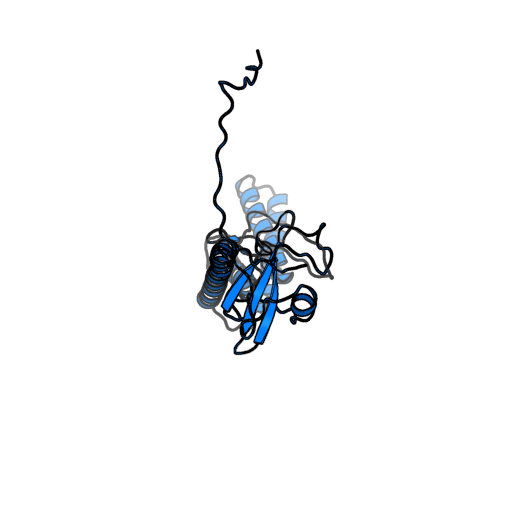7.75 158 VAL A C 1
ATOM 1287 O O . VAL A 1 158 ? 15.764 -2.384 -12.118 1.00 77.75 158 VAL A O 1
ATOM 1290 N N . ASN A 1 159 ? 15.027 -3.907 -13.597 1.00 82.94 159 ASN A N 1
ATOM 1291 C CA . ASN A 1 159 ? 16.327 -4.465 -13.935 1.00 82.94 159 ASN A CA 1
ATOM 1292 C C . ASN A 1 159 ? 17.240 -3.411 -14.592 1.00 82.94 159 ASN A C 1
ATOM 1294 O O . ASN A 1 159 ? 16.810 -2.611 -15.431 1.00 82.94 159 ASN A O 1
ATOM 1298 N N . ASP A 1 160 ? 18.532 -3.456 -14.255 1.00 82.69 160 ASP A N 1
ATOM 1299 C CA . ASP A 1 160 ? 19.582 -2.611 -14.831 1.00 82.69 160 ASP A CA 1
ATOM 1300 C C . ASP A 1 160 ? 19.583 -2.627 -16.367 1.00 82.69 160 ASP A C 1
ATOM 1302 O O . ASP A 1 160 ? 19.805 -1.588 -16.988 1.00 82.69 160 ASP A O 1
ATOM 1306 N N . THR A 1 161 ? 19.300 -3.769 -17.002 1.00 86.00 161 THR A N 1
ATOM 1307 C CA . THR A 1 161 ? 19.212 -3.879 -18.467 1.00 86.00 161 THR A CA 1
ATOM 1308 C C . THR A 1 161 ? 18.109 -2.981 -19.029 1.00 86.00 161 THR A C 1
ATOM 1310 O O . THR A 1 161 ? 18.363 -2.200 -19.949 1.00 86.00 161 THR A O 1
ATOM 1313 N N . ALA A 1 162 ? 16.909 -3.019 -18.442 1.00 83.62 162 ALA A N 1
ATOM 1314 C CA . ALA A 1 162 ? 15.792 -2.174 -18.859 1.00 83.62 162 ALA A CA 1
ATOM 1315 C C . ALA A 1 162 ? 16.081 -0.688 -18.591 1.00 83.62 162 ALA A C 1
ATOM 1317 O O . ALA A 1 162 ? 15.854 0.156 -19.461 1.00 83.62 162 ALA A O 1
ATOM 1318 N N . ILE A 1 163 ? 16.671 -0.354 -17.436 1.00 82.12 163 ILE A N 1
ATOM 1319 C CA . ILE A 1 163 ? 17.095 1.021 -17.118 1.00 82.12 163 ILE A CA 1
ATOM 1320 C C . ILE A 1 163 ? 18.124 1.532 -18.136 1.00 82.12 163 ILE A C 1
ATOM 1322 O O . ILE A 1 163 ? 18.028 2.670 -18.608 1.00 82.12 163 ILE A O 1
ATOM 1326 N N . ASN A 1 164 ? 19.108 0.707 -18.492 1.00 84.62 164 ASN A N 1
ATOM 1327 C CA . ASN A 1 164 ? 20.143 1.066 -19.456 1.00 84.62 164 ASN A CA 1
ATOM 1328 C C . ASN A 1 164 ? 19.557 1.318 -20.848 1.00 84.62 164 ASN A C 1
ATOM 1330 O O . ASN A 1 164 ? 19.934 2.308 -21.478 1.00 84.62 164 ASN A O 1
ATOM 1334 N N . ALA A 1 165 ? 18.605 0.493 -21.290 1.00 87.31 165 ALA A N 1
ATOM 1335 C CA . ALA A 1 165 ? 17.909 0.684 -22.559 1.00 87.31 165 ALA A CA 1
ATOM 1336 C C . ALA A 1 165 ? 17.062 1.970 -22.570 1.00 87.31 165 ALA A C 1
ATOM 1338 O O . ALA A 1 165 ? 17.135 2.761 -23.514 1.00 87.31 165 ALA A O 1
ATOM 1339 N N . LEU A 1 166 ? 16.336 2.253 -21.482 1.00 84.50 166 LEU A N 1
ATOM 1340 C CA . LEU A 1 166 ? 15.582 3.501 -21.322 1.00 84.50 166 LEU A CA 1
ATOM 1341 C C . LEU A 1 166 ? 16.483 4.741 -21.379 1.00 84.50 166 LEU A C 1
ATOM 1343 O O . LEU A 1 166 ? 16.164 5.713 -22.068 1.00 84.50 166 LEU A O 1
ATOM 1347 N N . ASN A 1 167 ? 17.614 4.718 -20.670 1.00 84.38 167 ASN A N 1
ATOM 1348 C CA . ASN A 1 167 ? 18.570 5.825 -20.679 1.00 84.38 167 ASN A CA 1
ATOM 1349 C C . ASN A 1 167 ? 19.221 6.001 -22.060 1.00 84.38 167 ASN A C 1
ATOM 1351 O O . ASN A 1 167 ? 19.336 7.131 -22.527 1.00 84.38 167 ASN A O 1
ATOM 1355 N N . ALA A 1 168 ? 19.582 4.911 -22.744 1.00 87.94 168 ALA A N 1
ATOM 1356 C CA . ALA A 1 168 ? 20.139 4.978 -24.095 1.00 87.94 168 ALA A CA 1
ATOM 1357 C C . ALA A 1 168 ? 19.141 5.579 -25.099 1.00 87.94 168 ALA A C 1
ATOM 1359 O O . ALA A 1 168 ? 19.518 6.406 -25.930 1.00 87.94 168 ALA A O 1
ATOM 1360 N N . ARG A 1 169 ? 17.849 5.241 -24.993 1.00 87.69 169 ARG A N 1
ATOM 1361 C CA . ARG A 1 169 ? 16.820 5.857 -25.840 1.00 87.69 169 ARG A CA 1
ATOM 1362 C C . ARG A 1 169 ? 16.620 7.340 -25.546 1.00 87.69 169 ARG A C 1
ATOM 1364 O O . ARG A 1 169 ? 16.473 8.121 -26.479 1.00 87.69 169 ARG A O 1
ATOM 1371 N N . LEU A 1 170 ? 16.649 7.740 -24.279 1.00 85.88 170 LEU A N 1
ATOM 1372 C CA . LEU A 1 170 ? 16.599 9.153 -23.898 1.00 85.88 170 LEU A CA 1
ATOM 1373 C C . LEU A 1 170 ? 17.760 9.962 -24.475 1.00 85.88 170 LEU A C 1
ATOM 1375 O O . LEU A 1 170 ? 17.556 11.072 -24.967 1.00 85.88 170 LEU A O 1
ATOM 1379 N N . GLU A 1 171 ? 18.968 9.406 -24.422 1.00 87.94 171 GLU A N 1
ATOM 1380 C CA . GLU A 1 171 ? 20.149 10.005 -25.042 1.00 87.94 171 GLU A CA 1
ATOM 1381 C C . GLU A 1 171 ? 19.979 10.129 -26.560 1.00 87.94 171 GLU A C 1
ATOM 1383 O O . GLU A 1 171 ? 20.288 11.181 -27.119 1.00 87.94 171 GLU A O 1
ATOM 1388 N N . LEU A 1 172 ? 19.428 9.104 -27.218 1.00 91.19 172 LEU A N 1
ATOM 1389 C CA . LEU A 1 172 ? 19.122 9.134 -28.648 1.00 91.19 172 LEU A CA 1
ATOM 1390 C C . LEU A 1 172 ? 18.089 10.213 -28.999 1.00 91.19 172 LEU A C 1
ATOM 1392 O O . LEU A 1 172 ? 18.314 10.998 -29.920 1.00 91.19 172 LEU A O 1
ATOM 1396 N N . ASP A 1 173 ? 16.979 10.293 -28.266 1.00 88.56 173 ASP A N 1
ATOM 1397 C CA . ASP A 1 173 ? 15.945 11.306 -28.500 1.00 88.56 173 ASP A CA 1
ATOM 1398 C C . ASP A 1 173 ? 16.509 12.727 -28.293 1.00 88.56 173 ASP A C 1
ATOM 1400 O O . ASP A 1 173 ? 16.225 13.641 -29.072 1.00 88.56 173 ASP A O 1
ATOM 1404 N N . TYR A 1 174 ? 17.378 12.912 -27.293 1.00 89.25 174 TYR A N 1
ATOM 1405 C CA . TYR A 1 174 ? 18.096 14.170 -27.083 1.00 89.25 174 TYR A CA 1
ATOM 1406 C C . TYR A 1 174 ? 19.066 14.490 -28.230 1.00 89.25 174 TYR A C 1
ATOM 1408 O O . TYR A 1 174 ? 19.074 15.620 -28.723 1.00 89.25 174 TYR A O 1
ATOM 1416 N N . ALA A 1 175 ? 19.856 13.516 -28.691 1.00 91.62 175 ALA A N 1
ATOM 1417 C CA . ALA A 1 175 ? 20.789 13.689 -29.804 1.00 91.62 175 ALA A CA 1
ATOM 1418 C C . ALA A 1 175 ? 20.064 14.037 -31.115 1.00 91.62 175 ALA A C 1
ATOM 1420 O O . ALA A 1 175 ? 20.498 14.937 -31.834 1.00 91.62 175 ALA A O 1
ATOM 1421 N N . ARG A 1 176 ? 18.914 13.403 -31.389 1.00 93.94 176 ARG A N 1
ATOM 1422 C CA . ARG A 1 176 ? 18.042 13.734 -32.531 1.00 93.94 176 ARG A CA 1
ATOM 1423 C C . ARG A 1 176 ? 17.563 15.179 -32.472 1.00 93.94 176 ARG A C 1
ATOM 1425 O O . ARG A 1 176 ? 17.726 15.919 -33.437 1.00 93.94 176 ARG A O 1
ATOM 1432 N N . LYS A 1 177 ? 17.071 15.616 -31.311 1.00 92.44 177 LYS A N 1
ATOM 1433 C CA . LYS A 1 177 ? 16.642 17.005 -31.103 1.00 92.44 177 LYS A CA 1
ATOM 1434 C C . LYS A 1 177 ? 17.787 18.009 -31.286 1.00 92.44 177 LYS A C 1
ATOM 1436 O O . LYS A 1 177 ? 17.581 19.096 -31.819 1.00 92.44 177 LYS A O 1
ATOM 1441 N N . GLN A 1 178 ? 18.999 17.664 -30.853 1.00 92.44 178 GLN A N 1
ATOM 1442 C CA . GLN A 1 178 ? 20.185 18.497 -31.078 1.00 92.44 178 GLN A CA 1
ATOM 1443 C C . GLN A 1 178 ? 20.525 18.606 -32.572 1.00 92.44 178 GLN A C 1
ATOM 1445 O O . GLN A 1 178 ? 20.777 19.713 -33.046 1.00 92.44 178 GLN A O 1
ATOM 1450 N N . MET A 1 179 ? 20.447 17.499 -33.316 1.00 92.94 179 MET A N 1
ATOM 1451 C CA . MET A 1 179 ? 20.659 17.461 -34.770 1.00 92.94 179 MET A CA 1
ATOM 1452 C C . MET A 1 179 ? 19.633 18.279 -35.564 1.00 92.94 179 MET A C 1
ATOM 1454 O O . MET A 1 179 ? 19.976 18.885 -36.576 1.00 92.94 179 MET A O 1
ATOM 1458 N N . GLU A 1 180 ? 18.383 18.340 -35.100 1.00 92.81 180 GLU A N 1
ATOM 1459 C CA . GLU A 1 180 ? 17.364 19.233 -35.671 1.00 92.81 180 GLU A CA 1
ATOM 1460 C C . GLU A 1 180 ? 17.708 20.715 -35.455 1.00 92.81 180 GLU A C 1
ATOM 1462 O O . GLU A 1 180 ? 17.357 21.562 -36.276 1.00 92.81 180 GLU A O 1
ATOM 1467 N N . SER A 1 181 ? 18.392 21.036 -34.351 1.00 88.19 181 SER A N 1
ATOM 1468 C CA . SER A 1 181 ? 18.724 22.416 -33.975 1.00 88.19 181 SER A CA 1
ATOM 1469 C C . SER A 1 181 ? 20.005 22.945 -34.623 1.00 88.19 181 SER A C 1
ATOM 1471 O O . SER A 1 181 ? 20.095 24.135 -34.927 1.00 88.19 181 SER A O 1
ATOM 1473 N N . SER A 1 182 ? 20.986 22.077 -34.867 1.00 76.25 182 SER A N 1
ATOM 1474 C CA . SER A 1 182 ? 22.202 22.412 -35.600 1.00 76.25 182 SER A CA 1
ATOM 1475 C C . SER A 1 182 ? 22.774 21.163 -36.272 1.00 76.25 182 SER A C 1
ATOM 1477 O O . SER A 1 182 ? 22.725 20.069 -35.726 1.00 76.25 182 SER A O 1
ATOM 1479 N N . GLY A 1 183 ? 23.284 21.312 -37.494 1.00 83.75 183 GLY A N 1
ATOM 1480 C CA . GLY A 1 183 ? 23.784 20.201 -38.310 1.00 83.75 183 GLY A CA 1
ATOM 1481 C C . GLY A 1 183 ? 25.299 20.021 -38.234 1.00 83.75 183 GLY A C 1
ATOM 1482 O O . GLY A 1 183 ? 25.911 19.733 -39.258 1.00 83.75 183 GLY A O 1
ATOM 1483 N N . TYR A 1 184 ? 25.924 20.276 -37.080 1.00 92.62 184 TYR A N 1
ATOM 1484 C CA . TYR A 1 184 ? 27.384 20.205 -36.963 1.00 92.62 184 TYR A CA 1
ATOM 1485 C C . TYR A 1 184 ? 27.888 18.753 -37.009 1.00 92.62 184 TYR A C 1
ATOM 1487 O O . TYR A 1 184 ? 27.268 17.860 -36.435 1.00 92.62 184 TYR A O 1
ATOM 1495 N N . ASP A 1 185 ? 29.062 18.526 -37.605 1.00 91.81 185 ASP A N 1
ATOM 1496 C CA . ASP A 1 185 ? 29.665 17.186 -37.747 1.00 91.81 185 ASP A CA 1
ATOM 1497 C C . ASP A 1 185 ? 29.805 16.442 -36.407 1.00 91.81 185 ASP A C 1
ATOM 1499 O O . ASP A 1 185 ? 29.535 15.246 -36.314 1.00 91.81 185 ASP A O 1
ATOM 1503 N N . TRP A 1 186 ? 30.154 17.154 -35.329 1.00 90.69 186 TRP A N 1
ATOM 1504 C CA . TRP A 1 186 ? 30.264 16.546 -34.000 1.00 90.69 186 TRP A CA 1
ATOM 1505 C C . TRP A 1 186 ? 28.912 16.042 -33.468 1.00 90.69 186 TRP A C 1
ATOM 1507 O O . TRP A 1 186 ? 28.882 15.069 -32.720 1.00 90.69 186 TRP A O 1
ATOM 1517 N N . GLN A 1 187 ? 27.787 16.655 -33.856 1.00 92.50 187 GLN A N 1
ATOM 1518 C CA . GLN A 1 187 ? 26.450 16.183 -33.475 1.00 92.50 187 GLN A CA 1
ATOM 1519 C C . GLN A 1 187 ? 26.046 14.944 -34.273 1.00 92.50 187 GLN A C 1
ATOM 1521 O O . GLN A 1 187 ? 25.388 14.071 -33.711 1.00 92.50 187 GLN A O 1
ATOM 1526 N N . GLN A 1 188 ? 26.493 14.818 -35.529 1.00 93.06 188 GLN A N 1
ATOM 1527 C CA . GLN A 1 188 ? 26.308 13.587 -36.306 1.00 93.06 188 GLN A CA 1
ATOM 1528 C C . GLN A 1 188 ? 27.036 12.415 -35.642 1.00 93.06 188 GLN A C 1
ATOM 1530 O O . GLN A 1 188 ? 26.474 11.330 -35.511 1.00 93.06 188 GLN A O 1
ATOM 1535 N N . GLU A 1 189 ? 28.259 12.646 -35.153 1.00 94.44 189 GLU A N 1
ATOM 1536 C CA . GLU A 1 189 ? 29.011 11.634 -34.407 1.00 94.44 189 GLU A CA 1
ATOM 1537 C C . GLU A 1 189 ? 28.304 11.240 -33.096 1.00 94.44 189 GLU A C 1
ATOM 1539 O O . GLU A 1 189 ? 28.217 10.055 -32.771 1.00 94.44 189 GLU A O 1
ATOM 1544 N N . GLN A 1 190 ? 27.767 12.213 -32.346 1.00 93.69 190 GLN A N 1
ATOM 1545 C CA . GLN A 1 190 ? 26.998 11.934 -31.125 1.00 93.69 190 GLN A CA 1
ATOM 1546 C C . GLN A 1 190 ? 25.701 11.174 -31.417 1.00 93.69 190 GLN A C 1
ATOM 1548 O O . GLN A 1 190 ? 25.375 10.242 -30.682 1.00 93.69 190 GLN A O 1
ATOM 1553 N N . LEU A 1 191 ? 24.987 11.525 -32.493 1.00 95.81 191 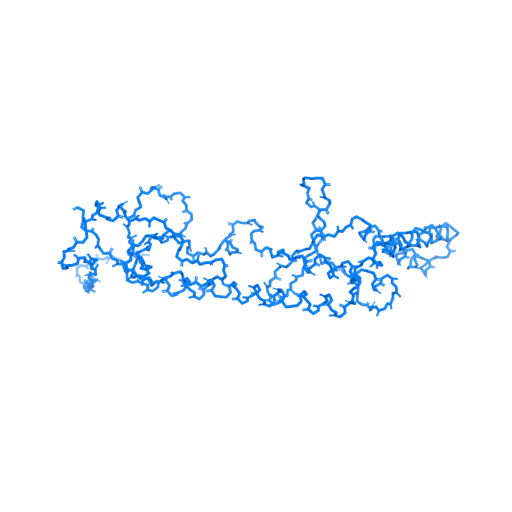LEU A N 1
ATOM 1554 C CA . LEU A 1 191 ? 23.794 10.800 -32.921 1.00 95.81 191 LEU A CA 1
ATOM 1555 C C . LEU A 1 191 ? 24.134 9.343 -33.244 1.00 95.81 191 LEU A C 1
ATOM 1557 O O . LEU A 1 191 ? 23.506 8.451 -32.687 1.00 95.81 191 LEU A O 1
ATOM 1561 N N . ALA A 1 192 ? 25.163 9.097 -34.058 1.00 96.00 192 ALA A N 1
ATOM 1562 C CA . ALA A 1 192 ? 25.571 7.741 -34.425 1.00 96.00 192 ALA A CA 1
ATOM 1563 C C . ALA A 1 192 ? 25.960 6.894 -33.197 1.00 96.00 192 ALA A C 1
ATOM 1565 O O . ALA A 1 192 ? 25.594 5.722 -33.099 1.00 96.00 192 ALA A O 1
ATOM 1566 N N . LYS A 1 193 ? 26.661 7.490 -32.220 1.00 96.19 193 LYS A N 1
ATOM 1567 C CA . LYS A 1 193 ? 26.990 6.832 -30.942 1.00 96.19 193 LYS A CA 1
ATOM 1568 C C . LYS A 1 193 ? 25.742 6.493 -30.128 1.00 96.19 193 LYS A C 1
ATOM 1570 O O . LYS A 1 193 ? 25.653 5.392 -29.587 1.00 96.19 193 LYS A O 1
ATOM 1575 N N . ALA A 1 194 ? 24.790 7.420 -30.045 1.00 93.69 194 ALA A N 1
ATOM 1576 C CA . ALA A 1 194 ? 23.537 7.201 -29.333 1.00 93.69 194 ALA A CA 1
ATOM 1577 C C . ALA A 1 194 ? 22.666 6.135 -30.021 1.00 93.69 194 ALA A C 1
ATOM 1579 O O . ALA A 1 194 ? 22.076 5.304 -29.337 1.00 93.69 194 ALA A O 1
ATOM 1580 N N . GLU A 1 195 ? 22.631 6.107 -31.357 1.00 96.00 195 GLU A N 1
ATOM 1581 C CA . GLU A 1 195 ? 21.936 5.078 -32.141 1.00 96.00 195 GLU A CA 1
ATOM 1582 C C . GLU A 1 195 ? 22.522 3.687 -31.899 1.00 96.00 195 GLU A C 1
ATOM 1584 O O . GLU A 1 195 ? 21.771 2.763 -31.591 1.00 96.00 195 GLU A O 1
ATOM 1589 N N . ALA A 1 196 ? 23.851 3.546 -31.962 1.00 96.69 196 ALA A N 1
ATOM 1590 C CA . ALA A 1 196 ? 24.524 2.279 -31.684 1.00 96.69 196 ALA A CA 1
ATOM 1591 C C . ALA A 1 196 ? 24.244 1.794 -30.252 1.00 96.69 196 ALA A C 1
ATOM 1593 O O . ALA A 1 196 ? 23.818 0.661 -30.049 1.00 96.69 196 ALA A O 1
ATOM 1594 N N . ARG A 1 197 ? 24.385 2.680 -29.256 1.00 94.50 197 ARG A N 1
ATOM 1595 C CA . ARG A 1 197 ? 24.106 2.343 -27.853 1.00 94.50 197 ARG A CA 1
ATOM 1596 C C . ARG A 1 197 ? 22.643 1.946 -27.632 1.00 94.50 197 ARG A C 1
ATOM 1598 O O . ARG A 1 197 ? 22.374 1.002 -26.888 1.00 94.50 197 ARG A O 1
ATOM 1605 N N . ALA A 1 198 ? 21.697 2.664 -28.236 1.00 91.69 198 ALA A N 1
ATOM 1606 C CA . ALA A 1 198 ? 20.276 2.339 -28.136 1.00 91.69 198 ALA A CA 1
ATOM 1607 C C . ALA A 1 198 ? 19.963 0.977 -28.774 1.00 91.69 198 ALA A C 1
ATOM 1609 O O . ALA A 1 198 ? 19.213 0.204 -28.188 1.00 91.69 198 ALA A O 1
ATOM 1610 N N . ALA A 1 199 ? 20.572 0.656 -29.920 1.00 94.50 199 ALA A N 1
ATOM 1611 C CA . ALA A 1 199 ? 20.427 -0.647 -30.563 1.00 94.50 199 ALA A CA 1
ATOM 1612 C C . ALA A 1 199 ? 21.003 -1.790 -29.705 1.00 94.50 199 ALA A C 1
ATOM 1614 O O . ALA A 1 199 ? 20.315 -2.784 -29.482 1.00 94.50 199 ALA A O 1
ATOM 1615 N N . ASP A 1 200 ? 22.216 -1.629 -29.168 1.00 95.00 200 ASP A N 1
ATOM 1616 C CA . ASP A 1 200 ? 22.880 -2.651 -28.345 1.00 95.00 200 ASP A CA 1
ATOM 1617 C C . ASP A 1 200 ? 22.100 -2.944 -27.055 1.00 95.00 200 ASP A C 1
ATOM 1619 O O . ASP A 1 200 ? 21.899 -4.098 -26.672 1.00 95.00 200 ASP A O 1
ATOM 1623 N N . THR A 1 201 ? 21.632 -1.894 -26.377 1.00 92.00 201 THR A N 1
ATOM 1624 C CA . THR A 1 201 ? 20.867 -2.041 -25.128 1.00 92.00 201 THR A CA 1
ATOM 1625 C C . THR A 1 201 ? 19.456 -2.575 -25.358 1.00 92.00 201 THR A C 1
ATOM 1627 O O . THR A 1 201 ? 18.972 -3.342 -24.528 1.00 92.00 201 THR A O 1
ATOM 1630 N N . LEU A 1 202 ? 18.814 -2.237 -26.483 1.00 92.12 202 LEU A N 1
ATOM 1631 C CA . LEU A 1 202 ? 17.534 -2.830 -26.873 1.00 92.12 202 LEU A CA 1
ATOM 1632 C C . LEU A 1 202 ? 17.683 -4.324 -27.173 1.00 92.12 202 LEU A C 1
ATOM 1634 O O . LEU A 1 202 ? 16.899 -5.113 -26.662 1.00 92.12 202 LEU A O 1
ATOM 1638 N N . ALA A 1 203 ? 18.724 -4.725 -27.909 1.00 92.69 203 ALA A N 1
ATOM 1639 C CA . ALA A 1 203 ? 18.989 -6.138 -28.181 1.00 92.69 203 ALA A CA 1
ATOM 1640 C C . ALA A 1 203 ? 19.245 -6.942 -26.892 1.00 92.69 203 ALA A C 1
ATOM 1642 O O . ALA A 1 203 ? 18.784 -8.075 -26.760 1.00 92.69 203 ALA A O 1
ATOM 1643 N N . ALA A 1 204 ? 19.949 -6.351 -25.919 1.00 90.81 204 ALA A N 1
ATOM 1644 C CA . ALA A 1 204 ? 20.150 -6.964 -24.607 1.00 90.81 204 ALA A CA 1
ATOM 1645 C C . ALA A 1 204 ? 18.842 -7.097 -23.807 1.00 90.81 204 ALA A C 1
ATOM 1647 O O . ALA A 1 204 ? 18.666 -8.084 -23.094 1.00 90.81 204 ALA A O 1
ATOM 1648 N N . LEU A 1 205 ? 17.935 -6.121 -23.921 1.00 89.00 205 LEU A N 1
ATOM 1649 C CA . LEU A 1 205 ? 16.615 -6.178 -23.297 1.00 89.00 205 LEU A CA 1
ATOM 1650 C C . LEU A 1 205 ? 15.723 -7.239 -23.958 1.00 89.00 205 LEU A C 1
ATOM 1652 O O . LEU A 1 205 ? 15.128 -8.038 -23.243 1.00 89.00 205 LEU A O 1
ATOM 1656 N N . ASP A 1 206 ? 15.677 -7.286 -25.293 1.00 90.25 206 ASP A N 1
ATOM 1657 C CA . ASP A 1 206 ? 14.910 -8.278 -26.062 1.00 90.25 206 ASP A CA 1
ATOM 1658 C C . ASP A 1 206 ? 15.276 -9.709 -25.640 1.00 90.25 206 ASP A C 1
ATOM 1660 O O . ASP A 1 206 ? 14.399 -10.510 -25.324 1.00 90.25 206 ASP A O 1
ATOM 1664 N N . ALA A 1 207 ? 16.577 -9.993 -25.513 1.00 88.00 207 ALA A N 1
ATOM 1665 C CA . ALA A 1 207 ? 17.070 -11.301 -25.086 1.00 88.00 207 ALA A CA 1
ATOM 1666 C C . ALA A 1 207 ? 16.630 -11.709 -23.666 1.00 88.00 207 ALA A C 1
ATOM 1668 O O . ALA A 1 207 ? 16.642 -12.895 -23.352 1.00 88.00 207 ALA A O 1
ATOM 1669 N N . GLY A 1 208 ? 16.278 -10.750 -22.802 1.00 83.38 208 GLY A N 1
ATOM 1670 C CA . GLY A 1 208 ? 15.772 -11.020 -21.454 1.00 83.38 208 GLY A CA 1
ATOM 1671 C C . GLY A 1 208 ? 14.249 -11.163 -21.368 1.00 83.38 208 GLY A C 1
ATOM 1672 O O . GLY A 1 208 ? 13.759 -11.744 -20.403 1.00 83.38 208 GLY A O 1
ATOM 1673 N N . ILE A 1 209 ? 13.507 -10.635 -22.348 1.00 80.19 209 ILE A N 1
ATOM 1674 C CA . ILE A 1 209 ? 12.034 -10.562 -22.334 1.00 80.19 209 ILE A CA 1
ATOM 1675 C C . ILE A 1 209 ? 11.375 -11.764 -22.999 1.00 80.19 209 ILE A C 1
ATOM 1677 O O . ILE A 1 209 ? 10.274 -12.141 -22.595 1.00 80.19 209 ILE A O 1
ATOM 1681 N N . ASP A 1 210 ? 12.043 -12.402 -23.962 1.00 73.19 210 ASP A N 1
ATOM 1682 C CA . ASP A 1 210 ? 11.533 -13.615 -24.619 1.00 73.19 210 ASP A CA 1
ATOM 1683 C C . ASP A 1 210 ? 11.165 -14.729 -23.610 1.00 73.19 210 ASP A C 1
ATOM 1685 O O . ASP A 1 210 ? 10.300 -15.563 -23.884 1.00 73.19 210 ASP A O 1
ATOM 1689 N N . ASP A 1 211 ? 11.739 -14.691 -22.405 1.00 78.44 211 ASP A N 1
ATOM 1690 C CA . ASP A 1 211 ? 11.452 -15.621 -21.312 1.00 78.44 211 ASP A CA 1
ATOM 1691 C C . ASP A 1 211 ? 10.126 -15.344 -20.569 1.00 78.44 211 ASP A C 1
ATOM 1693 O O . ASP A 1 211 ? 9.640 -16.212 -19.841 1.00 78.44 211 ASP A O 1
ATOM 1697 N N . TRP A 1 212 ? 9.515 -14.160 -20.706 1.00 80.75 212 TRP A N 1
ATOM 1698 C CA . TRP A 1 212 ? 8.383 -13.756 -19.853 1.00 80.75 212 TRP A CA 1
ATOM 1699 C C . TRP A 1 212 ? 7.033 -14.280 -20.317 1.00 80.75 212 TRP A C 1
ATOM 1701 O O . TRP A 1 212 ? 6.127 -14.419 -19.496 1.00 80.75 212 TRP A O 1
ATOM 1711 N N . ASN A 1 213 ? 6.892 -14.582 -21.611 1.00 87.44 213 ASN A N 1
ATOM 1712 C CA . ASN A 1 213 ? 5.665 -15.124 -22.203 1.00 87.44 213 ASN A CA 1
ATOM 1713 C C . ASN A 1 213 ? 4.382 -14.380 -21.752 1.00 87.44 213 ASN A C 1
ATOM 1715 O O . ASN A 1 213 ? 3.360 -15.003 -21.459 1.00 87.44 213 ASN A O 1
ATOM 1719 N N . ILE A 1 214 ? 4.455 -13.048 -21.659 1.00 91.12 214 ILE A N 1
ATOM 1720 C CA . ILE A 1 214 ? 3.353 -12.169 -21.259 1.00 91.12 214 ILE A CA 1
ATOM 1721 C C . ILE A 1 214 ? 3.259 -10.992 -22.225 1.00 91.12 214 ILE A C 1
ATOM 1723 O O . ILE A 1 214 ? 4.267 -10.429 -22.652 1.00 91.12 214 ILE A O 1
ATOM 1727 N N . THR A 1 215 ? 2.040 -10.608 -22.577 1.00 90.88 215 THR A N 1
ATOM 1728 C CA . THR A 1 215 ? 1.788 -9.410 -23.381 1.00 90.88 215 THR A CA 1
ATOM 1729 C C . THR A 1 215 ? 1.740 -8.152 -22.512 1.00 90.88 215 THR A C 1
ATOM 1731 O O . THR A 1 215 ? 1.496 -8.203 -21.305 1.00 90.88 215 THR A O 1
ATOM 1734 N N . PHE A 1 216 ? 1.905 -6.984 -23.137 1.00 89.56 216 PHE A N 1
ATOM 1735 C CA . PHE A 1 216 ? 1.731 -5.698 -22.457 1.00 89.56 216 PHE A CA 1
ATOM 1736 C C . PHE A 1 216 ? 0.357 -5.553 -21.795 1.00 89.56 216 PHE A C 1
ATOM 1738 O O . PHE A 1 216 ? 0.275 -5.120 -20.647 1.00 89.56 216 PHE A O 1
ATOM 1745 N N . ASP A 1 217 ? -0.715 -5.945 -22.486 1.00 90.06 217 ASP A N 1
ATOM 1746 C CA . ASP A 1 217 ? -2.077 -5.830 -21.960 1.00 90.06 217 ASP A CA 1
ATOM 1747 C C . ASP A 1 217 ? -2.302 -6.740 -20.745 1.00 90.06 217 ASP A C 1
ATOM 1749 O O . ASP A 1 217 ? -2.954 -6.330 -19.784 1.00 90.06 217 ASP A O 1
ATOM 1753 N N . GLU A 1 218 ? -1.727 -7.946 -20.743 1.00 94.06 218 GLU A N 1
ATOM 1754 C CA . GLU A 1 218 ? -1.780 -8.862 -19.598 1.00 94.06 218 GLU A CA 1
ATOM 1755 C C . GLU A 1 218 ? -0.998 -8.318 -18.400 1.00 94.06 218 GLU A C 1
ATOM 1757 O O . GLU A 1 218 ? -1.535 -8.280 -17.289 1.00 94.06 218 GLU A O 1
ATOM 1762 N N . ALA A 1 219 ? 0.230 -7.833 -18.618 1.00 91.88 219 ALA A N 1
ATOM 1763 C CA . ALA A 1 219 ? 1.043 -7.220 -17.568 1.00 91.88 219 ALA A CA 1
ATOM 1764 C C . ALA A 1 219 ? 0.347 -5.982 -16.980 1.00 91.88 219 ALA A C 1
ATOM 1766 O O . ALA A 1 219 ? 0.246 -5.823 -15.762 1.00 91.88 219 ALA A O 1
ATOM 1767 N N . HIS A 1 220 ? -0.218 -5.134 -17.843 1.00 89.56 220 HIS A N 1
ATOM 1768 C CA . HIS A 1 220 ? -0.963 -3.953 -17.428 1.00 89.56 220 HIS A CA 1
ATOM 1769 C C . HIS A 1 220 ? -2.231 -4.324 -16.647 1.00 89.56 220 HIS A C 1
ATOM 1771 O O . HIS A 1 220 ? -2.506 -3.721 -15.609 1.00 89.56 220 HIS A O 1
ATOM 1777 N N . ALA A 1 221 ? -2.996 -5.325 -17.091 1.00 91.88 221 ALA A N 1
ATOM 1778 C CA . ALA A 1 221 ? -4.189 -5.788 -16.385 1.00 91.88 221 ALA A CA 1
ATOM 1779 C C . ALA A 1 221 ? -3.854 -6.362 -14.997 1.00 91.88 221 ALA A C 1
ATOM 1781 O O . ALA A 1 221 ? -4.545 -6.042 -14.024 1.00 91.88 221 ALA A O 1
ATOM 1782 N N . ALA A 1 222 ? -2.785 -7.158 -14.890 1.00 94.06 222 ALA A N 1
ATOM 1783 C CA . ALA A 1 222 ? -2.300 -7.702 -13.624 1.00 94.06 222 ALA A CA 1
ATOM 1784 C C . ALA A 1 222 ? -1.891 -6.581 -12.656 1.00 94.06 222 ALA A C 1
ATOM 1786 O O . ALA A 1 222 ? -2.393 -6.518 -11.531 1.00 94.06 222 ALA A O 1
ATOM 1787 N N . TYR A 1 223 ? -1.091 -5.624 -13.131 1.00 91.00 223 TYR A N 1
ATOM 1788 C CA . TYR A 1 223 ? -0.703 -4.437 -12.371 1.00 91.00 223 TYR A CA 1
ATOM 1789 C C . TYR A 1 223 ? -1.918 -3.630 -11.886 1.00 91.00 223 TYR A C 1
ATOM 1791 O O . TYR A 1 223 ? -2.047 -3.327 -10.698 1.00 91.00 223 TYR A O 1
ATOM 1799 N N . ARG A 1 224 ? -2.869 -3.326 -12.781 1.00 89.62 224 ARG A N 1
ATOM 1800 C CA . ARG A 1 224 ? -4.106 -2.602 -12.437 1.00 89.62 224 ARG A CA 1
ATOM 1801 C C . ARG A 1 224 ? -4.909 -3.325 -11.361 1.00 89.62 224 ARG A C 1
ATOM 1803 O O . ARG A 1 224 ? -5.467 -2.665 -10.483 1.00 89.62 224 ARG A O 1
ATOM 1810 N N . LYS A 1 225 ? -4.980 -4.656 -11.431 1.00 94.19 225 LYS A N 1
ATOM 1811 C CA . LYS A 1 225 ? -5.661 -5.475 -10.429 1.00 94.19 225 LYS A CA 1
ATOM 1812 C C . LYS A 1 225 ? -4.950 -5.393 -9.075 1.00 94.19 225 LYS A C 1
ATOM 1814 O O . LYS A 1 225 ? -5.624 -5.135 -8.081 1.00 94.19 225 LYS A O 1
ATOM 1819 N N . ALA A 1 226 ? -3.625 -5.539 -9.036 1.00 93.75 226 ALA A N 1
ATOM 1820 C CA . ALA A 1 226 ? -2.841 -5.441 -7.802 1.00 93.75 226 ALA A CA 1
ATOM 1821 C C . ALA A 1 226 ? -3.025 -4.077 -7.110 1.00 93.75 226 ALA A C 1
ATOM 1823 O O . ALA A 1 226 ? -3.288 -4.010 -5.909 1.00 93.75 226 ALA A O 1
ATOM 1824 N N . VAL A 1 227 ? -2.988 -2.983 -7.881 1.00 90.19 227 VAL A N 1
ATOM 1825 C CA . VAL A 1 227 ? -3.250 -1.626 -7.372 1.00 90.19 227 VAL A CA 1
ATOM 1826 C C . VAL A 1 227 ? -4.668 -1.498 -6.810 1.00 90.19 227 VAL A C 1
ATOM 1828 O O . VAL A 1 227 ? -4.850 -0.972 -5.711 1.00 90.19 227 VAL A O 1
ATOM 1831 N N . ALA A 1 228 ? -5.679 -1.992 -7.528 1.00 91.94 228 ALA A N 1
ATOM 1832 C CA . ALA A 1 228 ? -7.065 -1.937 -7.067 1.00 91.94 228 ALA A CA 1
ATOM 1833 C C . ALA A 1 228 ? -7.279 -2.738 -5.769 1.00 91.94 228 ALA A C 1
ATOM 1835 O O . ALA A 1 228 ? -7.956 -2.262 -4.850 1.00 91.94 228 ALA A O 1
ATOM 1836 N N . ASP A 1 229 ? -6.669 -3.922 -5.670 1.00 94.75 229 ASP A N 1
ATOM 1837 C CA . ASP A 1 229 ? -6.724 -4.771 -4.480 1.00 94.75 229 ASP A CA 1
ATOM 1838 C C . ASP A 1 229 ? -6.058 -4.086 -3.276 1.00 94.75 229 ASP A C 1
ATOM 1840 O O . ASP A 1 229 ? -6.627 -4.086 -2.177 1.00 94.75 229 ASP A O 1
ATOM 1844 N N . GLU A 1 230 ? -4.915 -3.420 -3.476 1.00 94.88 230 GLU A N 1
ATOM 1845 C CA . GLU A 1 230 ? -4.240 -2.652 -2.426 1.00 94.88 230 GLU A CA 1
ATOM 1846 C C . GLU A 1 230 ? -5.062 -1.442 -1.972 1.00 94.88 230 GLU A C 1
ATOM 1848 O O . GLU A 1 230 ? -5.218 -1.206 -0.770 1.00 94.88 230 GLU A O 1
ATOM 1853 N N . VAL A 1 231 ? -5.643 -0.681 -2.902 1.00 92.56 231 VAL A N 1
ATOM 1854 C CA . VAL A 1 231 ? -6.533 0.442 -2.563 1.00 92.56 231 VAL A CA 1
ATOM 1855 C C . VAL A 1 231 ? -7.711 -0.054 -1.721 1.00 92.56 231 VAL A C 1
ATOM 1857 O O . VAL A 1 231 ? -8.040 0.545 -0.688 1.00 92.56 231 VAL A O 1
ATOM 1860 N N . ALA A 1 232 ? -8.317 -1.180 -2.107 1.00 95.00 232 ALA A N 1
ATOM 1861 C CA . ALA A 1 232 ? -9.392 -1.803 -1.344 1.00 95.00 232 ALA A CA 1
ATOM 1862 C C . ALA A 1 232 ? -8.920 -2.257 0.049 1.00 95.00 232 ALA A C 1
ATOM 1864 O O . ALA A 1 232 ? -9.622 -2.029 1.038 1.00 95.00 232 ALA A O 1
ATOM 1865 N N . ARG A 1 233 ? -7.719 -2.839 0.157 1.00 96.38 233 ARG A N 1
ATOM 1866 C CA . ARG A 1 233 ? -7.101 -3.249 1.427 1.00 96.38 233 ARG A CA 1
ATOM 1867 C C . ARG A 1 233 ? -6.879 -2.066 2.366 1.00 96.38 233 ARG A C 1
ATOM 1869 O O . ARG A 1 233 ? -7.312 -2.100 3.521 1.00 96.38 233 ARG A O 1
ATOM 1876 N N . ARG A 1 234 ? -6.274 -0.980 1.874 1.00 95.00 234 ARG A N 1
ATOM 1877 C CA . ARG A 1 234 ? -6.043 0.244 2.661 1.00 95.00 234 ARG A CA 1
ATOM 1878 C C . ARG A 1 234 ? -7.346 0.874 3.123 1.00 95.00 234 ARG A C 1
ATOM 1880 O O . ARG A 1 234 ? -7.443 1.314 4.269 1.00 95.00 234 ARG A O 1
ATOM 1887 N N . ARG A 1 235 ? -8.369 0.873 2.264 1.00 95.69 235 ARG A N 1
ATOM 1888 C CA . ARG A 1 235 ? -9.712 1.329 2.629 1.00 95.69 235 ARG A CA 1
ATOM 1889 C C . ARG A 1 235 ? -10.297 0.497 3.770 1.00 95.69 235 ARG A C 1
ATOM 1891 O O . ARG A 1 235 ? -10.673 1.081 4.780 1.00 95.69 235 ARG A O 1
ATOM 1898 N N . ARG A 1 236 ? -10.280 -0.840 3.676 1.00 97.62 236 ARG A N 1
ATOM 1899 C CA . ARG A 1 236 ? -10.753 -1.724 4.762 1.00 97.62 236 ARG A CA 1
ATOM 1900 C C . ARG A 1 236 ? -10.038 -1.443 6.082 1.00 97.62 236 ARG A C 1
ATOM 1902 O O . ARG A 1 236 ? -10.686 -1.293 7.112 1.00 97.62 236 ARG A O 1
ATOM 1909 N N . HIS A 1 237 ? -8.716 -1.275 6.051 1.00 97.50 237 HIS A N 1
ATOM 1910 C CA . HIS A 1 237 ? -7.944 -0.912 7.240 1.00 97.50 237 HIS A CA 1
ATOM 1911 C C . HIS A 1 237 ? -8.376 0.410 7.885 1.00 97.50 237 HIS A C 1
ATOM 1913 O O . HIS A 1 237 ? -8.349 0.509 9.117 1.00 97.50 237 HIS A O 1
ATOM 1919 N N . ARG A 1 238 ? -8.718 1.423 7.081 1.00 96.50 238 ARG A N 1
ATOM 1920 C CA . ARG A 1 238 ? -9.217 2.717 7.569 1.00 96.50 238 ARG A CA 1
ATOM 1921 C C . ARG A 1 238 ? -10.634 2.583 8.120 1.00 96.50 238 ARG A C 1
ATOM 1923 O O . ARG A 1 238 ? -10.880 3.031 9.235 1.00 96.50 238 ARG A O 1
ATOM 1930 N N . ASP A 1 239 ? -11.520 1.898 7.401 1.00 97.62 239 ASP A N 1
ATOM 1931 C CA . ASP A 1 239 ? -12.919 1.688 7.795 1.00 97.62 239 ASP A CA 1
ATOM 1932 C C . ASP A 1 239 ? -13.026 0.897 9.112 1.00 97.62 239 ASP A C 1
ATOM 1934 O O . ASP A 1 239 ? -13.773 1.270 10.025 1.00 97.62 239 ASP A O 1
ATOM 1938 N N . VAL A 1 240 ? -12.214 -0.157 9.268 1.00 98.25 240 VAL A N 1
ATOM 1939 C CA . VAL A 1 240 ? -12.128 -0.916 10.522 1.00 98.25 240 VAL A CA 1
ATOM 1940 C C . VAL A 1 240 ? -11.647 -0.020 11.657 1.00 98.25 240 VAL A C 1
ATOM 1942 O O . VAL A 1 240 ? -12.282 0.011 12.705 1.00 98.25 240 VAL A O 1
ATOM 1945 N N . ARG A 1 241 ? -10.579 0.764 11.473 1.00 97.88 241 ARG A N 1
ATOM 1946 C CA . ARG A 1 241 ? -10.085 1.673 12.525 1.00 97.88 241 ARG A CA 1
ATOM 1947 C C . ARG A 1 241 ? -11.088 2.764 12.884 1.00 97.88 241 ARG A C 1
ATOM 1949 O O . ARG A 1 241 ? -11.230 3.065 14.065 1.00 97.88 241 ARG A O 1
ATOM 1956 N N . ALA A 1 242 ? -11.825 3.294 11.910 1.00 97.69 242 ALA A N 1
ATOM 1957 C CA . ALA A 1 242 ? -12.919 4.226 12.164 1.00 97.69 242 ALA A CA 1
ATOM 1958 C C . ALA A 1 242 ? -14.008 3.586 13.042 1.00 97.69 242 ALA A C 1
ATOM 1960 O O . ALA A 1 242 ? -14.504 4.227 13.963 1.00 97.69 242 ALA A O 1
ATOM 1961 N N . THR A 1 243 ? -14.316 2.304 12.817 1.00 98.00 243 THR A N 1
ATOM 1962 C CA . THR A 1 243 ? -15.242 1.528 13.658 1.00 98.00 243 THR A CA 1
ATOM 1963 C C . THR A 1 243 ? -14.673 1.294 15.061 1.00 98.00 243 THR A C 1
ATOM 1965 O O . THR A 1 243 ? -15.370 1.502 16.052 1.00 98.00 243 THR A O 1
ATOM 1968 N N . LEU A 1 244 ? -13.396 0.909 15.169 1.00 97.75 244 LEU A N 1
ATOM 1969 C CA . LEU A 1 244 ? -12.732 0.680 16.456 1.00 97.75 244 LEU A CA 1
ATOM 1970 C C . LEU A 1 244 ? -12.647 1.960 17.305 1.00 97.75 244 LEU A C 1
ATOM 1972 O O . LEU A 1 244 ? -12.753 1.883 18.525 1.00 97.75 244 LEU A O 1
ATOM 1976 N N . ALA A 1 245 ? -12.529 3.133 16.677 1.00 97.06 245 ALA A N 1
ATOM 1977 C CA . ALA A 1 245 ? -12.523 4.424 17.366 1.00 97.06 245 ALA A CA 1
ATOM 1978 C C . ALA A 1 245 ? -13.858 4.754 18.065 1.00 97.06 245 ALA A C 1
ATOM 1980 O O . ALA A 1 245 ? -13.887 5.587 18.966 1.00 97.06 245 ALA A O 1
ATOM 1981 N N . GLN A 1 246 ? -14.956 4.102 17.663 1.00 97.44 246 GLN A N 1
ATOM 1982 C CA . GLN A 1 246 ? -16.288 4.262 18.266 1.00 97.44 246 GLN A CA 1
ATOM 1983 C C . GLN A 1 246 ? -16.572 3.242 19.374 1.00 97.44 246 GLN A C 1
ATOM 1985 O O . GLN A 1 246 ? -17.656 3.242 19.961 1.00 97.44 246 GLN A O 1
ATOM 1990 N N . LEU A 1 247 ? -15.630 2.339 19.651 1.00 97.25 247 LEU A N 1
ATOM 1991 C CA . LEU A 1 247 ? -15.800 1.352 20.703 1.00 97.25 247 LEU A CA 1
ATOM 1992 C C . LEU A 1 247 ? -15.917 2.025 22.075 1.00 97.25 247 LEU A C 1
ATOM 1994 O O . LEU A 1 247 ? -15.201 2.989 22.359 1.00 97.25 247 LEU A O 1
ATOM 1998 N N . PRO A 1 248 ? -16.757 1.486 22.972 1.00 96.62 248 PRO A N 1
ATOM 1999 C CA . PRO A 1 248 ? -16.822 1.997 24.327 1.00 96.62 248 PRO A CA 1
ATOM 2000 C C . PRO A 1 248 ? -15.498 1.756 25.052 1.00 96.62 248 PRO A C 1
ATOM 2002 O O . PRO A 1 248 ? -14.857 0.713 24.888 1.00 96.62 248 PRO A O 1
ATOM 2005 N N . GLN A 1 249 ? -15.136 2.691 25.924 1.00 96.25 249 GLN A N 1
ATOM 2006 C CA . GLN A 1 249 ? -14.077 2.457 26.891 1.00 96.25 249 GLN A CA 1
ATOM 2007 C C . GLN A 1 249 ? -14.590 1.515 27.989 1.00 96.25 249 GLN A C 1
ATOM 2009 O O . GLN A 1 249 ? -15.598 1.781 28.645 1.00 96.25 249 GLN A O 1
ATOM 2014 N N . LEU A 1 250 ? -13.883 0.408 28.188 1.00 95.56 250 LEU A N 1
ATOM 2015 C CA . LEU A 1 250 ? -14.117 -0.567 29.240 1.00 95.56 250 LEU A CA 1
ATOM 2016 C C . LEU A 1 250 ? -13.316 -0.176 30.477 1.00 95.56 250 LEU A C 1
ATOM 2018 O O . LEU A 1 250 ? -12.092 -0.017 30.438 1.00 95.56 250 LEU A O 1
ATOM 2022 N N . PHE A 1 251 ? -14.015 -0.063 31.598 1.00 93.38 251 PHE A N 1
ATOM 2023 C CA . PHE A 1 251 ? -13.405 0.126 32.898 1.00 93.38 251 PHE A CA 1
ATOM 2024 C C . PHE A 1 251 ? -12.992 -1.220 33.495 1.00 93.38 251 PHE A C 1
ATOM 2026 O O . PHE A 1 251 ? -13.786 -2.164 33.581 1.00 93.38 251 PHE A O 1
ATOM 2033 N N . ILE A 1 252 ? -11.745 -1.279 33.949 1.00 90.12 252 ILE A N 1
ATOM 2034 C CA . ILE A 1 252 ? -11.175 -2.412 34.670 1.00 90.12 252 ILE A CA 1
ATOM 2035 C C . ILE A 1 252 ? -10.852 -1.922 36.074 1.00 90.12 252 ILE A C 1
ATOM 2037 O O . ILE A 1 252 ? -10.128 -0.940 36.233 1.00 90.12 252 ILE A O 1
ATOM 2041 N N . ALA A 1 253 ? -11.407 -2.592 37.083 1.00 82.62 253 ALA A N 1
ATOM 2042 C CA . ALA A 1 253 ? -11.127 -2.246 38.468 1.00 82.62 253 ALA A CA 1
ATOM 2043 C C . ALA A 1 253 ? -9.657 -2.556 38.795 1.00 82.62 253 ALA A C 1
ATOM 2045 O O . ALA A 1 253 ? -9.157 -3.642 38.461 1.00 82.62 253 ALA A O 1
ATOM 2046 N N . VAL A 1 254 ? -8.989 -1.579 39.414 1.00 74.38 254 VAL A N 1
ATOM 2047 C CA . VAL A 1 254 ? -7.617 -1.681 39.935 1.00 74.38 254 VAL A CA 1
ATOM 2048 C C . VAL A 1 254 ? -7.651 -2.232 41.350 1.00 74.38 254 VAL A C 1
ATOM 2050 O O . VAL A 1 254 ? -8.513 -1.766 42.129 1.00 74.38 254 VAL A O 1
#

pLDDT: mean 85.97, std 13.57, range [37.44, 98.56]